Protein AF-A0A7C5I9Y1-F1 (afdb_monomer_lite)

Secondary structure (DSSP, 8-state):
--HHHHHHHHHHHHHHTT-PPP--TT--HHHHHHHHHHHHHHTT-HHHHHHHHTTS-PPP-SHHHHHHHHHHHHHTT-TTHHHHHHHHTTT-HHHHHHHHHHHHHHTT-HHHHHHHHHHHHHHTTT-TT--HHHHHHHHHHHHHHHHH-HHHHHHHHHHHSSPPGGGTTHHHHHHHHHHHHHHTTTSS-HHHHHHTT-SS---SHHHHHHHHHHHHHTT-TTHHHHHHHHHHHHHHSPPP--S--

Sequence (245 aa):
MDFDRVSDAMATAAVADDTSPDILDRMTPSQRARAQALEAFGDDRLLEAIFHWKKQEQAPRTPVEVAMMAEGLAEAGDQAAVEYAQRLGAWEPGEADLVMGRLLARSGKEGEAVDYLVKAFKRFRDDPWALPCMMRRGLTLVYELSLRDSKLAARLYEAVAAPYAVNVLDNYRQEVAAAVATASKGAIPCAEAYGAMEPDPPWRLDFLKARADCYAQTEDLRVVAAVDDLLTYLAAEPTKFAAGL

Radius of gyration: 20.63 Å; chains: 1; bounding box: 52×47×55 Å

Structure (mmCIF, N/CA/C/O backbone):
data_AF-A0A7C5I9Y1-F1
#
_entry.id   AF-A0A7C5I9Y1-F1
#
loop_
_atom_site.group_PDB
_atom_site.id
_atom_site.type_symbol
_atom_site.label_atom_id
_atom_site.label_alt_id
_atom_site.label_comp_id
_atom_site.label_asym_id
_atom_site.label_entity_id
_atom_site.label_seq_id
_atom_site.pdbx_PDB_ins_code
_atom_site.Cartn_x
_atom_site.Cartn_y
_atom_site.Cartn_z
_atom_site.occupancy
_atom_site.B_iso_or_equiv
_atom_site.auth_seq_id
_atom_site.auth_comp_id
_atom_site.auth_asym_id
_atom_site.auth_atom_id
_atom_site.pdbx_PDB_model_num
ATOM 1 N N . MET A 1 1 ? 30.155 -15.892 -20.247 1.00 58.19 1 MET A N 1
ATOM 2 C CA . MET A 1 1 ? 29.200 -15.423 -19.225 1.00 58.19 1 MET A CA 1
ATOM 3 C C . MET A 1 1 ? 28.978 -13.948 -19.485 1.00 58.19 1 MET A C 1
ATOM 5 O O . MET A 1 1 ? 29.961 -13.235 -19.631 1.00 58.19 1 MET A O 1
ATOM 9 N N . ASP A 1 2 ? 27.728 -13.533 -19.658 1.00 78.50 2 ASP A N 1
ATOM 10 C CA . ASP A 1 2 ? 27.370 -12.134 -19.901 1.00 78.50 2 ASP A CA 1
ATOM 11 C C . ASP A 1 2 ? 27.235 -11.428 -18.543 1.00 78.50 2 ASP A C 1
ATOM 13 O O . ASP A 1 2 ? 26.229 -11.587 -17.852 1.00 78.50 2 ASP A O 1
ATOM 17 N N . PHE A 1 3 ? 28.295 -10.736 -18.119 1.00 73.06 3 PHE A N 1
ATOM 18 C CA . PHE A 1 3 ? 28.343 -10.057 -16.819 1.00 73.06 3 PHE A CA 1
ATOM 19 C C . PHE A 1 3 ? 27.379 -8.872 -16.730 1.00 73.06 3 PHE A C 1
ATOM 21 O O . PHE A 1 3 ? 26.963 -8.518 -15.626 1.00 73.06 3 PHE A O 1
ATOM 28 N N . ASP A 1 4 ? 26.984 -8.301 -17.867 1.00 71.06 4 ASP A N 1
ATOM 29 C CA . ASP A 1 4 ? 26.009 -7.217 -17.899 1.00 71.06 4 ASP A CA 1
ATOM 30 C C . ASP A 1 4 ? 24.629 -7.746 -17.527 1.00 71.06 4 ASP A C 1
ATOM 32 O O . ASP A 1 4 ? 23.942 -7.176 -16.680 1.00 71.06 4 ASP A O 1
ATOM 36 N N . ARG A 1 5 ? 24.279 -8.914 -18.071 1.00 77.38 5 ARG A N 1
ATOM 37 C CA . ARG A 1 5 ? 23.043 -9.617 -17.730 1.00 77.38 5 ARG A CA 1
ATOM 38 C C . ARG A 1 5 ? 22.997 -10.079 -16.271 1.00 77.38 5 ARG A C 1
ATOM 40 O O . ARG A 1 5 ? 21.920 -10.105 -15.683 1.00 77.38 5 ARG A O 1
ATOM 47 N N . VAL A 1 6 ? 24.141 -10.436 -15.681 1.00 81.62 6 VAL A N 1
ATOM 48 C CA . VAL A 1 6 ? 24.222 -10.773 -14.247 1.00 81.62 6 VAL A CA 1
ATOM 49 C C . VAL A 1 6 ? 23.946 -9.542 -13.387 1.00 81.62 6 VAL A C 1
ATOM 51 O O . VAL A 1 6 ? 23.170 -9.629 -12.442 1.00 81.62 6 VAL A O 1
ATOM 54 N N . SER A 1 7 ? 24.529 -8.392 -13.735 1.00 77.75 7 SER A N 1
ATOM 55 C CA . SER A 1 7 ? 24.309 -7.147 -12.992 1.00 77.75 7 SER A CA 1
ATOM 56 C C . SER A 1 7 ? 22.843 -6.710 -13.011 1.00 77.75 7 SER A C 1
ATOM 58 O O . SER A 1 7 ? 22.322 -6.297 -11.979 1.00 77.75 7 SER A O 1
ATOM 60 N N . ASP A 1 8 ? 22.171 -6.835 -14.160 1.00 80.56 8 ASP A N 1
ATOM 61 C CA . ASP A 1 8 ? 20.738 -6.540 -14.276 1.00 80.56 8 ASP A CA 1
ATOM 62 C C . ASP A 1 8 ? 19.898 -7.481 -13.395 1.00 80.56 8 ASP A C 1
ATOM 64 O O . ASP A 1 8 ? 19.004 -7.040 -12.677 1.00 80.56 8 ASP A O 1
ATOM 68 N N . ALA A 1 9 ? 20.211 -8.783 -13.415 1.00 84.69 9 ALA A N 1
ATOM 69 C CA . ALA A 1 9 ? 19.496 -9.779 -12.621 1.00 84.69 9 ALA A CA 1
ATOM 70 C C . ALA A 1 9 ? 19.651 -9.534 -11.111 1.00 84.69 9 ALA A C 1
ATOM 72 O O . ALA A 1 9 ? 18.675 -9.652 -10.372 1.00 84.69 9 ALA A O 1
ATOM 73 N N . MET A 1 10 ? 20.847 -9.139 -10.659 1.00 85.81 10 MET A N 1
ATOM 74 C CA . MET A 1 10 ? 21.089 -8.775 -9.259 1.00 85.81 10 MET A CA 1
ATOM 75 C C . MET A 1 10 ? 20.245 -7.573 -8.827 1.00 85.81 10 MET A C 1
ATOM 77 O O . MET A 1 10 ? 19.667 -7.607 -7.747 1.00 85.81 10 MET A O 1
ATOM 81 N N . ALA A 1 11 ? 20.112 -6.550 -9.678 1.00 87.19 11 ALA A N 1
ATOM 82 C CA . ALA A 1 11 ? 19.278 -5.393 -9.360 1.00 87.19 11 ALA A CA 1
ATOM 83 C C . ALA A 1 11 ? 17.794 -5.773 -9.222 1.00 87.19 11 ALA A C 1
ATOM 85 O O . ALA A 1 11 ? 17.107 -5.293 -8.326 1.00 87.19 11 ALA A O 1
ATOM 86 N N . THR A 1 12 ? 17.298 -6.670 -10.079 1.00 89.62 12 THR A N 1
ATOM 87 C CA . THR A 1 12 ? 15.911 -7.154 -9.979 1.00 89.62 12 THR A CA 1
ATOM 88 C C . THR A 1 12 ? 15.681 -8.047 -8.762 1.00 89.62 12 THR A C 1
ATOM 90 O O . THR A 1 12 ? 14.618 -7.968 -8.157 1.00 89.62 12 THR A O 1
ATOM 93 N N . ALA A 1 13 ? 16.671 -8.865 -8.389 1.00 88.69 13 ALA A N 1
ATOM 94 C CA . ALA A 1 13 ? 16.604 -9.704 -7.196 1.00 88.69 13 ALA A CA 1
ATOM 95 C C . ALA A 1 13 ? 16.577 -8.854 -5.922 1.00 88.69 13 ALA A C 1
ATOM 97 O O . ALA A 1 13 ? 15.744 -9.101 -5.062 1.00 88.69 13 ALA A O 1
ATOM 98 N N . ALA A 1 14 ? 17.397 -7.798 -5.854 1.00 90.12 14 ALA A N 1
ATOM 99 C CA . ALA A 1 14 ? 17.403 -6.877 -4.721 1.00 90.12 14 ALA A CA 1
ATOM 100 C C . ALA A 1 14 ? 16.002 -6.307 -4.445 1.00 90.12 14 ALA A C 1
ATOM 102 O O . ALA A 1 14 ? 15.515 -6.398 -3.322 1.00 90.12 14 ALA A O 1
ATOM 103 N N . VAL A 1 15 ? 15.314 -5.818 -5.483 1.00 90.94 15 VAL A N 1
ATOM 104 C CA . VAL A 1 15 ? 13.942 -5.298 -5.359 1.00 90.94 15 VAL A CA 1
ATOM 105 C C . VAL A 1 15 ? 12.949 -6.378 -4.923 1.00 90.94 15 VAL A C 1
ATOM 107 O O . VAL A 1 15 ? 12.073 -6.098 -4.108 1.00 90.94 15 VAL A O 1
ATOM 110 N N . ALA A 1 16 ? 13.059 -7.598 -5.460 1.00 88.25 16 ALA A N 1
ATOM 111 C CA . ALA A 1 16 ? 12.196 -8.711 -5.058 1.00 88.25 16 ALA A CA 1
ATOM 112 C C . ALA A 1 16 ? 12.394 -9.088 -3.578 1.00 88.25 16 ALA A C 1
ATOM 114 O O . ALA A 1 16 ? 11.425 -9.409 -2.895 1.00 88.25 16 ALA A O 1
ATOM 115 N N . ASP A 1 17 ? 13.624 -8.959 -3.081 1.00 87.19 17 ASP A N 1
ATOM 116 C CA . ASP A 1 17 ? 14.000 -9.171 -1.682 1.00 87.19 17 ASP A CA 1
ATOM 117 C C . ASP A 1 17 ? 13.723 -7.939 -0.785 1.00 87.19 17 ASP A C 1
ATOM 119 O O . ASP A 1 17 ? 14.137 -7.918 0.373 1.00 87.19 17 ASP A O 1
ATOM 123 N N . ASP A 1 18 ? 13.024 -6.914 -1.296 1.00 86.38 18 ASP A N 1
ATOM 124 C CA . ASP A 1 18 ? 12.717 -5.647 -0.602 1.00 86.38 18 ASP A CA 1
ATOM 125 C C . ASP A 1 18 ? 13.983 -4.885 -0.146 1.00 86.38 18 ASP A C 1
ATOM 127 O O . ASP A 1 18 ? 14.039 -4.287 0.929 1.00 86.38 18 ASP A O 1
ATOM 131 N N . THR A 1 19 ? 15.028 -4.916 -0.982 1.00 89.00 19 THR A N 1
ATOM 132 C CA . THR A 1 19 ? 16.310 -4.221 -0.785 1.00 89.00 19 THR A CA 1
ATOM 133 C C . THR A 1 19 ? 16.664 -3.319 -1.969 1.00 89.00 19 THR A C 1
ATOM 135 O O . THR A 1 19 ? 16.194 -3.500 -3.095 1.00 89.00 19 THR A O 1
ATOM 138 N N . SER A 1 20 ? 17.519 -2.323 -1.729 1.00 87.62 20 SER A N 1
ATOM 139 C CA . SER A 1 20 ? 17.976 -1.414 -2.782 1.00 87.62 20 SER A CA 1
ATOM 140 C C . SER A 1 20 ? 19.050 -2.076 -3.658 1.00 87.62 20 SER A C 1
ATOM 142 O O . SER A 1 20 ? 19.965 -2.713 -3.132 1.00 87.62 20 SER A O 1
ATOM 144 N N . PRO A 1 21 ? 18.988 -1.922 -4.992 1.00 89.50 21 PRO A N 1
ATOM 145 C CA . PRO A 1 21 ? 20.010 -2.451 -5.884 1.00 89.50 21 PRO A CA 1
ATOM 146 C C . PRO A 1 21 ? 21.318 -1.648 -5.791 1.00 89.50 21 PRO A C 1
ATOM 148 O O . PRO A 1 21 ? 21.308 -0.420 -5.758 1.00 89.50 21 PRO A O 1
ATOM 151 N N . ASP A 1 22 ? 22.463 -2.333 -5.854 1.00 87.12 22 ASP A N 1
ATOM 152 C CA . ASP A 1 22 ? 23.774 -1.677 -5.899 1.00 87.12 22 ASP A CA 1
ATOM 153 C C . ASP A 1 22 ? 24.014 -0.972 -7.246 1.00 87.12 22 ASP A C 1
ATOM 155 O O . ASP A 1 22 ? 24.061 -1.607 -8.305 1.00 87.12 22 ASP A O 1
ATOM 159 N N . ILE A 1 23 ? 24.268 0.338 -7.215 1.00 86.19 23 ILE A N 1
ATOM 160 C CA . ILE A 1 23 ? 24.647 1.124 -8.398 1.00 86.19 23 ILE A CA 1
ATOM 161 C C . ILE A 1 23 ? 26.172 1.271 -8.440 1.00 86.19 23 ILE A C 1
ATOM 163 O O . ILE A 1 23 ? 26.762 2.068 -7.715 1.00 86.19 23 ILE A O 1
ATOM 167 N N . LEU A 1 24 ? 26.829 0.507 -9.316 1.00 84.56 24 LEU A N 1
ATOM 168 C CA . LEU A 1 24 ? 28.293 0.440 -9.383 1.00 84.56 24 LEU A CA 1
ATOM 169 C C . LEU A 1 24 ? 28.882 1.433 -10.393 1.00 84.56 24 LEU A C 1
ATOM 171 O O . LEU A 1 24 ? 28.360 1.611 -11.495 1.00 84.56 24 LEU A O 1
ATOM 175 N N . ASP A 1 25 ? 30.060 1.982 -10.088 1.00 84.81 25 ASP A N 1
ATOM 176 C CA . ASP A 1 25 ? 30.744 2.941 -10.970 1.00 84.81 25 ASP A CA 1
ATOM 177 C C . ASP A 1 25 ? 31.069 2.386 -12.358 1.00 84.81 25 ASP A C 1
ATOM 179 O O . ASP A 1 25 ? 31.005 3.107 -13.352 1.00 84.81 25 ASP A O 1
ATOM 183 N N . ARG A 1 26 ? 31.355 1.083 -12.432 1.00 85.94 26 ARG A N 1
ATOM 184 C CA . ARG A 1 26 ? 31.690 0.366 -13.670 1.00 85.94 26 ARG A CA 1
ATOM 185 C C . ARG A 1 26 ? 30.503 0.119 -14.611 1.00 85.94 26 ARG A C 1
ATOM 187 O O . ARG A 1 26 ? 30.708 -0.458 -15.674 1.00 85.94 26 ARG A O 1
ATOM 194 N N . MET A 1 27 ? 29.277 0.474 -14.220 1.00 87.81 27 MET A N 1
ATOM 195 C CA . MET A 1 27 ? 28.089 0.292 -15.059 1.00 87.81 27 MET A CA 1
ATOM 196 C C . MET A 1 27 ? 28.112 1.226 -16.270 1.00 87.81 27 MET A C 1
ATOM 198 O O . MET A 1 27 ? 28.428 2.413 -16.159 1.00 87.81 27 MET A O 1
ATOM 202 N N . THR A 1 28 ? 27.684 0.713 -17.422 1.00 90.25 28 THR A N 1
ATOM 203 C CA . THR A 1 28 ? 27.363 1.549 -18.586 1.00 90.25 28 THR A CA 1
ATOM 204 C C . THR A 1 28 ? 26.218 2.522 -18.258 1.00 90.25 28 THR A C 1
ATOM 206 O O . THR A 1 28 ? 25.431 2.266 -17.341 1.00 90.25 28 THR A O 1
ATOM 209 N N . PRO A 1 29 ? 26.046 3.619 -19.022 1.00 91.88 29 PRO A N 1
ATOM 210 C CA . PRO A 1 29 ? 24.933 4.547 -18.805 1.00 91.88 29 PRO A CA 1
ATOM 211 C C . PRO A 1 29 ? 23.552 3.874 -18.833 1.00 91.88 29 PRO A C 1
ATOM 213 O O . PRO A 1 29 ? 22.698 4.199 -18.014 1.00 91.88 29 PRO A O 1
ATOM 216 N N . SER A 1 30 ? 23.351 2.896 -19.725 1.00 91.06 30 SER A N 1
ATOM 217 C CA . SER A 1 30 ? 22.096 2.137 -19.823 1.00 91.06 30 SER A CA 1
ATOM 218 C C . SER A 1 30 ? 21.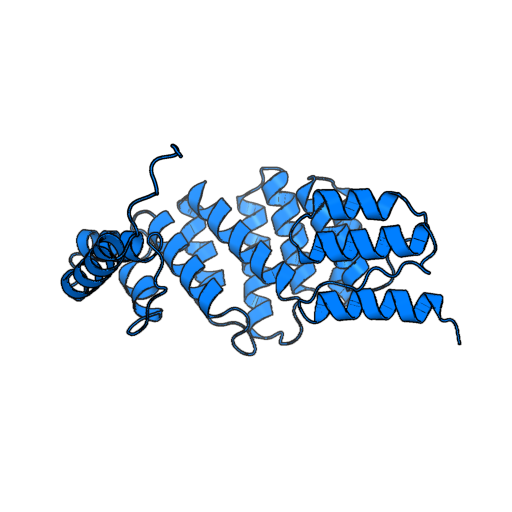855 1.253 -18.592 1.00 91.06 30 SER A C 1
ATOM 220 O O . SER A 1 30 ? 20.768 1.272 -18.018 1.00 91.06 30 SER A O 1
ATOM 222 N N . GLN A 1 31 ? 22.881 0.539 -18.116 1.00 89.62 31 GLN A N 1
ATOM 223 C CA . GLN A 1 31 ? 22.786 -0.250 -16.880 1.00 89.62 31 GLN A CA 1
ATOM 224 C C . GLN A 1 31 ? 22.490 0.630 -15.668 1.00 89.62 31 GLN A C 1
ATOM 226 O O . GLN A 1 31 ? 21.602 0.311 -14.883 1.00 89.62 31 GLN A O 1
ATOM 231 N N . ARG A 1 32 ? 23.180 1.770 -15.556 1.00 92.69 32 ARG A N 1
ATOM 232 C CA . ARG A 1 32 ? 22.962 2.732 -14.476 1.00 92.69 32 ARG A CA 1
ATOM 233 C C . ARG A 1 32 ? 21.530 3.266 -14.484 1.00 92.69 32 ARG A C 1
ATOM 235 O O . ARG A 1 32 ? 20.907 3.310 -13.432 1.00 92.69 32 ARG A O 1
ATOM 242 N N . ALA A 1 33 ? 20.992 3.606 -15.656 1.00 94.56 33 ALA A N 1
ATOM 243 C CA . ALA A 1 33 ? 19.611 4.063 -15.790 1.00 94.56 33 ALA A CA 1
ATOM 244 C C . ALA A 1 33 ? 18.593 3.005 -15.326 1.00 94.56 33 ALA A C 1
ATOM 246 O O . ALA A 1 33 ? 17.628 3.345 -14.648 1.00 94.56 33 ALA A O 1
ATOM 247 N N . ARG A 1 34 ? 18.818 1.720 -15.635 1.00 93.88 34 ARG A N 1
ATOM 248 C CA . ARG A 1 34 ? 17.943 0.631 -15.164 1.00 93.88 34 ARG A CA 1
ATOM 249 C C . ARG A 1 34 ? 18.054 0.390 -13.665 1.00 93.88 34 ARG A C 1
ATOM 251 O O . ARG A 1 34 ? 17.030 0.224 -13.015 1.00 93.88 34 ARG A O 1
ATOM 258 N N . ALA A 1 35 ? 19.266 0.413 -13.115 1.00 93.00 35 ALA A N 1
ATOM 259 C CA . ALA A 1 35 ? 19.469 0.264 -11.677 1.00 93.00 35 ALA A CA 1
ATOM 260 C C . ALA A 1 35 ? 18.805 1.415 -10.897 1.00 93.00 35 ALA A C 1
ATOM 262 O O . ALA A 1 35 ? 18.099 1.159 -9.932 1.00 93.00 35 ALA A O 1
ATOM 263 N N . GLN A 1 36 ? 18.927 2.658 -11.380 1.00 95.81 36 GLN A N 1
ATOM 264 C CA . GLN A 1 36 ? 18.231 3.832 -10.828 1.00 95.81 36 GLN A CA 1
ATOM 265 C C . GLN A 1 36 ? 16.707 3.731 -10.943 1.00 95.81 36 GLN A C 1
ATOM 267 O O . GLN A 1 36 ? 15.987 4.183 -10.058 1.00 95.81 36 GLN A O 1
ATOM 272 N N . ALA A 1 37 ? 16.200 3.147 -12.031 1.00 97.06 37 ALA A N 1
ATOM 273 C CA . ALA A 1 37 ? 14.771 2.905 -12.180 1.00 97.06 37 ALA A CA 1
ATOM 274 C C . ALA A 1 37 ? 14.259 1.888 -11.146 1.00 97.06 37 ALA A C 1
ATOM 276 O O . ALA A 1 37 ? 13.238 2.131 -10.509 1.00 97.06 37 ALA A O 1
ATOM 277 N N . LEU A 1 38 ? 14.988 0.786 -10.949 1.00 95.94 38 LEU A N 1
ATOM 278 C CA . LEU A 1 38 ? 14.642 -0.263 -9.986 1.00 95.94 38 LEU A CA 1
ATOM 279 C C . LEU A 1 38 ? 14.784 0.208 -8.532 1.00 95.94 38 LEU A C 1
ATOM 281 O O . LEU A 1 38 ? 13.923 -0.101 -7.717 1.00 95.94 38 LEU A O 1
ATOM 285 N N . GLU A 1 39 ? 15.810 1.004 -8.224 1.00 95.56 39 GLU A N 1
ATOM 286 C CA . GLU A 1 39 ? 15.954 1.681 -6.928 1.00 95.56 39 GLU A CA 1
ATOM 287 C C . GLU A 1 39 ? 14.745 2.582 -6.658 1.00 95.56 39 GLU A C 1
ATOM 289 O O . GLU A 1 39 ? 14.052 2.412 -5.660 1.00 95.56 39 GLU A O 1
ATOM 294 N N . ALA A 1 40 ? 14.419 3.480 -7.594 1.00 97.12 40 ALA A N 1
ATOM 295 C CA . ALA A 1 40 ? 13.259 4.355 -7.462 1.00 97.12 40 ALA A CA 1
ATOM 296 C C . ALA A 1 40 ? 11.942 3.571 -7.313 1.00 97.12 40 ALA A C 1
ATOM 298 O O . ALA A 1 40 ? 11.050 4.006 -6.592 1.00 97.12 40 ALA A O 1
ATOM 299 N N . PHE A 1 41 ? 11.808 2.417 -7.967 1.00 97.31 41 PHE A N 1
ATOM 300 C CA . PHE A 1 41 ? 10.640 1.548 -7.829 1.00 97.31 41 PHE A CA 1
ATOM 301 C C . PHE A 1 41 ? 10.539 0.874 -6.454 1.00 97.31 41 PHE A C 1
ATOM 303 O O . PHE A 1 41 ? 9.438 0.774 -5.907 1.00 97.31 41 PHE A O 1
ATOM 310 N N . GLY A 1 42 ? 11.668 0.429 -5.896 1.00 94.19 42 GLY A N 1
ATOM 311 C CA . GLY A 1 42 ? 11.743 -0.079 -4.525 1.00 94.19 42 GLY A CA 1
ATOM 312 C C . GLY A 1 42 ? 11.405 0.997 -3.489 1.00 94.19 42 GLY A C 1
ATOM 313 O O . GLY A 1 42 ? 10.659 0.728 -2.555 1.00 94.19 42 GLY A O 1
ATOM 314 N N . ASP A 1 43 ? 11.849 2.235 -3.724 1.00 94.25 43 ASP A N 1
ATOM 315 C CA . ASP A 1 43 ? 11.652 3.393 -2.836 1.00 94.25 43 ASP A CA 1
ATOM 316 C C . ASP A 1 43 ? 10.291 4.104 -3.007 1.00 94.25 43 ASP A C 1
ATOM 318 O O . ASP A 1 43 ? 10.143 5.272 -2.643 1.00 94.25 43 ASP A O 1
ATOM 322 N N . ASP A 1 44 ? 9.302 3.457 -3.625 1.00 95.38 44 ASP A N 1
ATOM 323 C CA . ASP A 1 44 ? 7.964 4.012 -3.898 1.00 95.38 44 ASP A CA 1
ATOM 324 C C . ASP A 1 44 ? 7.932 5.264 -4.814 1.00 95.38 44 ASP A C 1
ATOM 326 O O . ASP A 1 44 ? 6.888 5.897 -5.001 1.00 95.38 44 ASP A O 1
ATOM 330 N N . ARG A 1 45 ? 9.039 5.607 -5.485 1.00 97.31 45 ARG A N 1
ATOM 331 C CA . ARG A 1 45 ? 9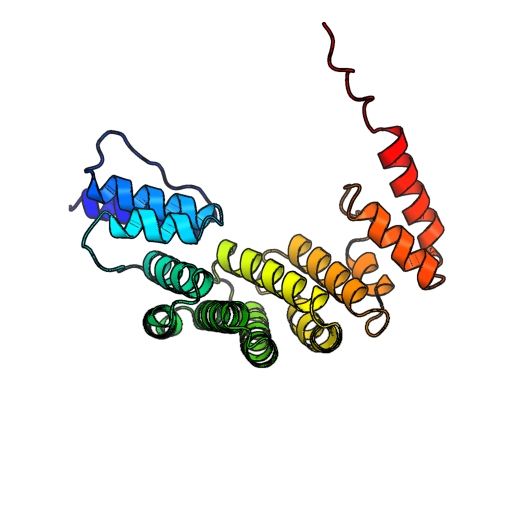.168 6.745 -6.419 1.00 97.31 45 ARG A CA 1
ATOM 332 C C . ARG A 1 45 ? 8.775 6.347 -7.848 1.00 97.31 45 ARG A C 1
ATOM 334 O O . ARG A 1 45 ? 9.549 6.470 -8.797 1.00 97.31 45 ARG A O 1
ATOM 341 N N . LEU A 1 46 ? 7.529 5.902 -8.019 1.00 98.06 46 LEU A N 1
ATOM 342 C CA . LEU A 1 46 ? 7.010 5.289 -9.256 1.00 98.06 46 LEU A CA 1
ATOM 343 C C . LEU A 1 46 ? 7.187 6.137 -10.532 1.00 98.06 46 LEU A C 1
ATOM 345 O O . LEU A 1 46 ? 7.585 5.621 -11.579 1.00 98.06 46 LEU A O 1
ATOM 349 N N . LEU A 1 47 ? 6.918 7.445 -10.461 1.00 98.25 47 LEU A N 1
ATOM 350 C CA . LEU A 1 47 ? 7.080 8.342 -11.614 1.00 98.25 47 LEU A CA 1
ATOM 351 C C . LEU A 1 47 ? 8.558 8.576 -11.965 1.00 98.25 47 LEU A C 1
ATOM 353 O O . LEU A 1 47 ? 8.908 8.758 -13.132 1.00 98.25 47 LEU A O 1
ATOM 357 N N . GLU A 1 48 ? 9.436 8.548 -10.965 1.00 98.38 48 GLU A N 1
ATOM 358 C CA . GLU A 1 48 ? 10.876 8.656 -11.178 1.00 98.38 48 GLU A CA 1
ATOM 359 C C . GLU A 1 48 ? 11.441 7.365 -11.787 1.00 98.38 48 GLU A C 1
ATOM 361 O O . GLU A 1 48 ? 12.281 7.423 -12.687 1.00 98.38 48 GLU A O 1
ATOM 366 N N . ALA A 1 49 ? 10.915 6.205 -11.384 1.00 97.94 49 ALA A N 1
ATOM 367 C CA . ALA A 1 49 ? 11.287 4.913 -11.951 1.00 97.94 49 ALA A CA 1
ATOM 368 C C . ALA A 1 49 ? 11.080 4.880 -13.476 1.00 97.94 49 ALA A C 1
ATOM 370 O O . ALA A 1 49 ? 12.013 4.591 -14.230 1.00 97.94 49 ALA A O 1
ATOM 371 N N . ILE A 1 50 ? 9.896 5.281 -13.962 1.00 97.38 50 ILE A N 1
ATOM 372 C CA . ILE A 1 50 ? 9.630 5.348 -15.412 1.00 97.38 50 ILE A CA 1
ATOM 373 C C . ILE A 1 50 ? 10.463 6.428 -16.113 1.00 97.38 50 ILE A C 1
ATOM 375 O O . ILE A 1 50 ? 10.800 6.273 -17.288 1.00 97.38 50 ILE A O 1
ATOM 379 N N . PHE A 1 51 ? 10.813 7.515 -15.419 1.00 97.44 51 PHE A N 1
ATOM 380 C CA . PHE A 1 51 ? 11.687 8.553 -15.961 1.00 97.44 51 PHE A CA 1
ATOM 381 C C . PHE A 1 51 ? 13.106 8.023 -16.191 1.00 97.44 51 PHE A C 1
ATOM 383 O O . PHE A 1 51 ? 13.659 8.222 -17.274 1.00 97.44 51 PHE A O 1
ATOM 390 N N . HIS A 1 52 ? 13.687 7.318 -15.217 1.00 97.69 52 HIS A N 1
ATOM 391 C CA . HIS A 1 52 ? 15.010 6.707 -15.372 1.00 97.69 52 HIS A CA 1
ATOM 392 C C . HIS A 1 52 ? 14.996 5.581 -16.404 1.00 97.69 52 HIS A C 1
ATOM 394 O O . HIS A 1 52 ? 15.881 5.546 -17.259 1.00 97.69 52 HIS A O 1
ATOM 400 N N . TRP A 1 53 ? 13.965 4.727 -16.414 1.00 96.75 53 TRP A N 1
ATOM 401 C CA . TRP A 1 53 ? 13.868 3.623 -17.375 1.00 96.75 53 TRP A CA 1
ATOM 402 C C . TRP A 1 53 ? 13.855 4.100 -18.832 1.00 96.75 53 TRP A C 1
ATOM 404 O O . TRP A 1 53 ? 14.453 3.465 -19.698 1.00 96.75 53 TRP A O 1
ATOM 414 N N . LYS A 1 54 ? 13.221 5.245 -19.113 1.00 95.75 54 LYS A N 1
ATOM 415 C CA . LYS A 1 54 ? 13.147 5.838 -20.460 1.00 95.75 54 LYS A CA 1
ATOM 416 C C . LYS A 1 54 ? 14.471 6.424 -20.968 1.00 95.75 54 LYS A C 1
ATOM 418 O O . LYS A 1 54 ? 14.546 6.807 -22.131 1.00 95.75 54 LYS A O 1
ATOM 423 N N . LYS A 1 55 ? 15.524 6.490 -20.143 1.00 96.25 55 LYS A N 1
ATOM 424 C CA . LYS A 1 55 ? 16.873 6.925 -20.569 1.00 96.25 55 LYS A CA 1
ATOM 425 C C . LYS A 1 55 ? 17.647 5.840 -21.325 1.00 96.25 55 LYS A C 1
ATOM 427 O O . LYS A 1 55 ? 18.792 6.060 -21.714 1.00 96.25 55 LYS A O 1
ATOM 432 N N . GLN A 1 56 ? 17.042 4.673 -21.508 1.00 93.38 56 GLN A N 1
ATOM 433 C CA . GLN A 1 56 ? 17.581 3.557 -22.269 1.00 93.38 56 GLN A CA 1
ATOM 434 C C . GLN A 1 56 ? 16.479 2.917 -23.133 1.00 93.38 56 GLN A C 1
ATOM 436 O O . GLN A 1 56 ? 15.297 3.170 -22.917 1.00 93.38 56 GLN A O 1
ATOM 441 N N . GLU A 1 57 ? 16.862 2.108 -24.124 1.00 92.00 57 GLU A N 1
ATOM 442 C CA . GLU A 1 57 ? 15.950 1.636 -25.185 1.00 92.00 57 GLU A CA 1
ATOM 443 C C . GLU A 1 57 ? 15.434 0.197 -25.004 1.00 92.00 57 GLU A C 1
ATOM 445 O O . GLU A 1 57 ? 14.552 -0.245 -25.740 1.00 92.00 57 GLU A O 1
ATOM 450 N N . GLN A 1 58 ? 15.971 -0.573 -24.054 1.00 90.19 58 GLN A N 1
ATOM 451 C CA . GLN A 1 58 ? 15.550 -1.957 -23.846 1.00 90.19 58 GLN A CA 1
ATOM 452 C C . GLN A 1 58 ? 14.170 -2.011 -23.185 1.00 90.19 58 GLN A C 1
ATOM 454 O O . GLN A 1 58 ? 13.891 -1.337 -22.189 1.00 90.19 58 GLN A O 1
ATOM 459 N N . ALA A 1 59 ? 13.311 -2.872 -23.729 1.00 92.00 59 ALA A N 1
ATOM 460 C CA . ALA A 1 59 ? 12.035 -3.210 -23.116 1.00 92.00 59 ALA A CA 1
ATOM 461 C C . ALA A 1 59 ? 12.245 -3.941 -21.774 1.00 92.00 59 ALA A C 1
ATOM 463 O O . ALA A 1 59 ? 13.248 -4.645 -21.628 1.00 92.00 59 ALA A O 1
ATOM 464 N N . PRO A 1 60 ? 11.306 -3.832 -20.814 1.00 94.19 60 PRO A N 1
ATOM 465 C CA . PRO A 1 60 ? 11.351 -4.627 -19.589 1.00 94.19 60 PRO A CA 1
ATOM 466 C C . PRO A 1 60 ? 11.193 -6.115 -19.919 1.00 94.19 60 PRO A C 1
ATOM 468 O O . PRO A 1 60 ? 10.326 -6.501 -20.717 1.00 94.19 60 PRO A O 1
ATOM 471 N N . ARG A 1 61 ? 12.048 -6.942 -19.317 1.00 89.19 61 ARG A N 1
ATOM 472 C CA . ARG A 1 61 ? 12.193 -8.379 -19.589 1.00 89.19 61 ARG A CA 1
ATOM 473 C C . ARG A 1 61 ? 11.852 -9.233 -18.377 1.00 89.19 61 ARG A C 1
ATOM 475 O O . ARG A 1 61 ? 11.286 -10.305 -18.561 1.00 89.19 61 ARG A O 1
ATOM 482 N N . THR A 1 62 ? 12.229 -8.803 -17.174 1.00 90.12 62 THR A N 1
ATOM 483 C CA . THR A 1 62 ? 11.955 -9.562 -15.944 1.00 90.12 62 THR A CA 1
ATOM 484 C C . THR A 1 62 ? 10.573 -9.219 -15.378 1.00 90.12 62 THR A C 1
ATOM 486 O O . THR A 1 62 ? 10.063 -8.132 -15.664 1.00 90.12 62 THR A O 1
ATOM 489 N N . PRO A 1 63 ? 9.959 -10.095 -14.558 1.00 91.81 63 PRO A N 1
ATOM 490 C CA . PRO A 1 63 ? 8.697 -9.779 -13.887 1.00 91.81 63 PRO A CA 1
ATOM 491 C C . PRO A 1 63 ? 8.750 -8.462 -13.103 1.00 91.81 63 PRO A C 1
ATOM 493 O O . PRO A 1 63 ? 7.846 -7.647 -13.240 1.00 91.81 63 PRO A O 1
ATOM 496 N N . VAL A 1 64 ? 9.850 -8.191 -12.390 1.00 94.94 64 VAL A N 1
ATOM 497 C CA . VAL A 1 64 ? 10.048 -6.940 -11.635 1.00 94.94 64 VAL A CA 1
ATOM 498 C C . VAL A 1 64 ? 10.138 -5.720 -12.557 1.00 94.94 64 VAL A C 1
ATOM 500 O O . VAL A 1 64 ? 9.501 -4.705 -12.296 1.00 94.94 64 VAL A O 1
ATOM 503 N N . GLU A 1 65 ? 10.879 -5.801 -13.666 1.00 96.00 65 GLU A N 1
ATOM 504 C CA . GLU A 1 65 ? 10.951 -4.700 -14.639 1.00 96.00 65 GLU A CA 1
ATOM 505 C C . GLU A 1 65 ? 9.581 -4.436 -15.290 1.00 96.00 65 GLU A C 1
ATOM 507 O O . GLU A 1 65 ? 9.212 -3.286 -15.542 1.00 96.00 65 GLU A O 1
ATOM 512 N N . VAL A 1 66 ? 8.813 -5.497 -15.566 1.00 97.44 66 VAL A N 1
ATOM 513 C CA . VAL A 1 66 ? 7.449 -5.391 -16.102 1.00 97.44 66 VAL A CA 1
ATOM 514 C C . VAL A 1 66 ? 6.517 -4.774 -15.061 1.00 97.44 66 VAL A C 1
ATOM 516 O O . VAL A 1 66 ? 5.771 -3.864 -15.410 1.00 97.44 66 VAL A O 1
ATOM 519 N N . ALA A 1 67 ? 6.595 -5.206 -13.801 1.00 97.81 67 ALA A N 1
ATOM 520 C CA . ALA A 1 67 ? 5.831 -4.659 -12.686 1.00 97.81 67 ALA A CA 1
ATOM 521 C C . ALA A 1 67 ? 6.115 -3.168 -12.471 1.00 97.81 67 ALA A C 1
ATOM 523 O O . ALA A 1 67 ? 5.180 -2.373 -12.380 1.00 97.81 67 ALA A O 1
ATOM 524 N N . MET A 1 68 ? 7.390 -2.774 -12.504 1.00 98.00 68 MET A N 1
ATOM 525 C CA . MET A 1 68 ? 7.809 -1.377 -12.426 1.00 98.00 68 MET A CA 1
ATOM 526 C C . MET A 1 68 ? 7.173 -0.526 -13.523 1.00 98.00 68 MET A C 1
ATOM 528 O O . MET A 1 68 ? 6.602 0.530 -13.244 1.00 98.00 68 MET A O 1
ATOM 532 N N . MET A 1 69 ? 7.260 -0.977 -14.777 1.00 98.19 69 MET A N 1
ATOM 533 C CA . MET A 1 69 ? 6.662 -0.246 -15.891 1.00 98.19 69 MET A CA 1
ATOM 534 C C . MET A 1 69 ? 5.136 -0.201 -15.784 1.00 98.19 69 MET A C 1
ATOM 536 O O . MET A 1 69 ? 4.548 0.855 -16.011 1.00 98.19 69 MET A O 1
ATOM 540 N N . ALA A 1 70 ? 4.500 -1.310 -15.404 1.00 98.50 70 ALA A N 1
ATOM 541 C CA . ALA A 1 70 ? 3.056 -1.406 -15.237 1.00 98.50 70 ALA A CA 1
ATOM 542 C C . ALA A 1 70 ? 2.546 -0.429 -14.165 1.00 98.50 70 ALA A C 1
ATOM 544 O O . ALA A 1 70 ? 1.677 0.399 -14.438 1.00 98.50 70 ALA A O 1
ATOM 545 N N . GLU A 1 71 ? 3.115 -0.485 -12.960 1.00 98.50 71 GLU A N 1
ATOM 546 C CA . GLU A 1 71 ? 2.663 0.324 -11.830 1.00 98.50 71 GLU A CA 1
ATOM 547 C C . GLU A 1 71 ? 3.019 1.803 -12.002 1.00 98.50 71 GLU A C 1
ATOM 549 O O . GLU A 1 71 ? 2.191 2.667 -11.714 1.00 98.50 71 GLU A O 1
ATOM 554 N N . GLY A 1 72 ? 4.207 2.112 -12.529 1.00 98.50 72 GLY A N 1
ATOM 555 C CA . GLY A 1 72 ? 4.615 3.490 -12.792 1.00 98.50 72 GLY A CA 1
ATOM 556 C C . GLY A 1 72 ? 3.750 4.187 -13.842 1.00 98.50 72 GLY A C 1
ATOM 557 O O . GLY A 1 72 ? 3.361 5.341 -13.654 1.00 98.50 72 GLY A O 1
ATOM 558 N N . LEU A 1 73 ? 3.383 3.488 -14.923 1.00 98.69 73 LEU A N 1
ATOM 559 C CA . LEU A 1 73 ? 2.439 4.013 -15.916 1.00 98.69 73 LEU A CA 1
ATOM 560 C C . LEU A 1 73 ? 1.026 4.157 -15.330 1.00 98.69 73 LEU A C 1
ATOM 562 O O . LEU A 1 73 ? 0.359 5.156 -15.595 1.00 98.69 73 LEU A O 1
ATOM 566 N N . ALA A 1 74 ? 0.586 3.214 -14.491 1.00 98.81 74 ALA A N 1
ATOM 567 C CA . ALA A 1 74 ? -0.703 3.306 -13.811 1.00 98.81 74 ALA A CA 1
ATOM 568 C C . ALA A 1 74 ? -0.770 4.497 -12.846 1.00 98.81 74 ALA A C 1
ATOM 570 O O . ALA A 1 74 ? -1.787 5.188 -12.801 1.00 98.81 74 ALA A O 1
ATOM 571 N N . GLU A 1 75 ? 0.316 4.779 -12.121 1.00 98.56 75 GLU A N 1
ATOM 572 C CA . GLU A 1 75 ? 0.431 5.964 -11.264 1.00 98.56 75 GLU A CA 1
ATOM 573 C C . GLU A 1 75 ? 0.326 7.263 -12.073 1.00 98.56 75 GLU A C 1
ATOM 575 O O . GLU A 1 75 ? -0.321 8.214 -11.640 1.00 98.56 75 GLU A O 1
ATOM 580 N N . ALA A 1 76 ? 0.896 7.283 -13.281 1.00 98.00 76 ALA A N 1
ATOM 581 C CA . ALA A 1 76 ? 0.783 8.405 -14.209 1.00 98.00 76 ALA A CA 1
ATOM 582 C C . ALA A 1 76 ? -0.611 8.537 -14.861 1.00 98.00 76 ALA A C 1
ATOM 584 O O . ALA A 1 76 ? -0.841 9.490 -15.607 1.00 98.00 76 ALA A O 1
ATOM 585 N N . GLY A 1 77 ? -1.531 7.592 -14.626 1.00 98.06 77 GLY A N 1
ATOM 586 C CA . GLY A 1 77 ? -2.822 7.526 -15.317 1.00 98.06 77 GLY A CA 1
ATOM 587 C C . GLY A 1 77 ? -2.710 7.154 -16.803 1.00 98.06 77 GLY A C 1
ATOM 588 O O . GLY A 1 77 ? -3.655 7.361 -17.565 1.00 98.06 77 GLY A O 1
ATOM 589 N N . ASP A 1 78 ? -1.561 6.626 -17.233 1.00 98.25 78 ASP A N 1
ATOM 590 C CA . ASP A 1 78 ? -1.283 6.287 -18.626 1.00 98.25 78 ASP A CA 1
ATOM 591 C C . ASP A 1 78 ? -1.883 4.917 -18.979 1.00 98.25 78 ASP A C 1
ATOM 593 O O . ASP A 1 78 ? -1.565 3.892 -18.372 1.00 98.25 78 ASP A O 1
ATOM 597 N N . GLN A 1 79 ? -2.736 4.882 -20.005 1.00 98.19 79 GLN A N 1
ATOM 598 C CA . GLN A 1 79 ? -3.396 3.657 -20.470 1.00 98.19 79 GLN A CA 1
ATOM 599 C C . GLN A 1 79 ? -2.421 2.618 -21.038 1.00 98.19 79 GLN A C 1
ATOM 601 O O . GLN A 1 79 ? -2.769 1.438 -21.102 1.00 98.19 79 GLN A O 1
ATOM 606 N N . ALA A 1 80 ? -1.186 3.005 -21.378 1.00 97.75 80 ALA A N 1
ATOM 607 C CA . ALA A 1 80 ? -0.130 2.053 -21.716 1.00 97.75 80 ALA A CA 1
ATOM 608 C C . ALA A 1 80 ? 0.142 1.040 -20.584 1.00 97.75 80 ALA A C 1
ATOM 610 O O . ALA A 1 80 ? 0.626 -0.060 -20.850 1.00 97.75 80 ALA A O 1
ATOM 611 N N . ALA A 1 81 ? -0.223 1.360 -19.333 1.00 98.50 81 ALA A N 1
ATOM 612 C CA . ALA A 1 81 ? -0.139 0.438 -18.202 1.00 98.50 81 ALA A CA 1
ATOM 613 C C . ALA A 1 81 ? -0.902 -0.877 -18.428 1.00 98.50 81 ALA A C 1
ATOM 615 O O . ALA A 1 81 ? -0.470 -1.915 -17.933 1.00 98.50 81 ALA A O 1
ATOM 616 N N . VAL A 1 82 ? -2.004 -0.861 -19.190 1.00 98.56 82 VAL A N 1
ATOM 617 C CA . VAL A 1 82 ? -2.863 -2.039 -19.405 1.00 98.56 82 VAL A CA 1
ATOM 618 C C . VAL A 1 82 ? -2.102 -3.177 -20.086 1.00 98.56 82 VAL A C 1
ATOM 620 O O . VAL A 1 82 ? -2.232 -4.330 -19.681 1.00 98.56 82 VAL A O 1
ATOM 623 N N . GLU A 1 83 ? -1.274 -2.871 -21.086 1.00 98.00 83 GLU A N 1
ATOM 624 C CA . GLU A 1 83 ? -0.474 -3.888 -21.780 1.00 98.00 83 GLU A CA 1
ATOM 625 C C . GLU A 1 83 ? 0.545 -4.531 -20.828 1.00 98.00 83 GLU A C 1
ATOM 627 O O . GLU A 1 83 ? 0.695 -5.755 -20.788 1.00 98.00 83 GLU A O 1
ATOM 632 N N . TYR A 1 84 ? 1.213 -3.719 -20.005 1.00 98.19 84 TYR A N 1
ATOM 633 C CA . TYR A 1 84 ? 2.166 -4.223 -19.019 1.00 98.19 84 TYR A CA 1
ATOM 634 C C . TYR A 1 84 ? 1.479 -4.998 -17.889 1.00 98.19 84 TYR A C 1
ATOM 636 O O . TYR A 1 84 ? 2.007 -6.026 -17.475 1.00 98.19 84 TYR A O 1
ATOM 644 N N . ALA A 1 85 ? 0.287 -4.584 -17.448 1.00 98.31 85 ALA A N 1
ATOM 645 C CA . ALA A 1 85 ? -0.517 -5.322 -16.474 1.00 98.31 85 ALA A CA 1
ATOM 646 C C . ALA A 1 85 ? -0.936 -6.699 -17.011 1.00 98.31 85 ALA A C 1
ATOM 648 O O . ALA A 1 85 ? -0.847 -7.696 -16.299 1.00 98.31 85 ALA A O 1
ATOM 649 N N . GLN A 1 86 ? -1.333 -6.787 -18.286 1.00 97.81 86 GLN A N 1
ATOM 650 C CA . GLN A 1 86 ? -1.657 -8.064 -18.932 1.00 97.81 86 GLN A CA 1
ATOM 651 C C . GLN A 1 86 ? -0.443 -8.992 -19.006 1.00 97.81 86 GLN A C 1
ATOM 653 O O . GLN A 1 86 ? -0.562 -10.181 -18.712 1.00 97.81 86 GLN A O 1
ATOM 658 N N . ARG A 1 87 ? 0.729 -8.454 -19.365 1.00 97.31 87 ARG A N 1
ATOM 659 C CA . ARG A 1 87 ? 1.987 -9.215 -19.361 1.00 97.31 87 ARG A CA 1
ATOM 660 C C . ARG A 1 87 ? 2.338 -9.696 -17.956 1.00 97.31 87 ARG A C 1
ATOM 662 O O . ARG A 1 87 ? 2.676 -10.862 -17.798 1.00 97.31 87 ARG A O 1
ATOM 669 N N . LEU A 1 88 ? 2.224 -8.822 -16.956 1.00 96.81 88 LEU A N 1
ATOM 670 C CA . LEU A 1 88 ? 2.487 -9.148 -15.557 1.00 96.81 88 LEU A CA 1
ATOM 671 C C . LEU A 1 88 ? 1.569 -10.267 -15.060 1.00 96.81 88 LEU A C 1
ATOM 673 O O . LEU A 1 88 ? 2.046 -11.211 -14.443 1.00 96.81 88 LEU A O 1
ATOM 677 N N . GLY A 1 89 ? 0.282 -10.217 -15.411 1.00 96.56 89 GLY A N 1
ATOM 678 C CA . GLY A 1 89 ? -0.722 -11.181 -14.960 1.00 96.56 89 GLY A CA 1
ATOM 679 C C . GLY A 1 89 ? -0.517 -12.619 -15.444 1.00 96.56 89 GLY A C 1
ATOM 680 O O . GLY A 1 89 ? -1.187 -13.518 -14.942 1.00 96.56 89 GLY A O 1
ATOM 681 N N . ALA A 1 90 ? 0.400 -12.859 -16.388 1.00 93.69 90 ALA A N 1
ATOM 682 C CA . ALA A 1 90 ? 0.828 -14.209 -16.753 1.00 93.69 90 ALA A CA 1
ATOM 683 C C . ALA A 1 90 ? 1.669 -14.890 -15.656 1.00 93.69 90 ALA A C 1
ATOM 685 O O . ALA A 1 90 ? 1.739 -16.119 -15.631 1.00 93.69 90 ALA A O 1
ATOM 686 N N . TRP A 1 91 ? 2.296 -14.106 -14.777 1.00 91.88 91 TRP A N 1
ATOM 687 C CA . TRP A 1 91 ? 3.131 -14.584 -13.671 1.00 91.88 91 TRP A CA 1
ATOM 688 C C . TRP A 1 91 ? 2.545 -14.180 -12.320 1.00 91.88 91 TRP A C 1
ATOM 690 O O . TRP A 1 91 ? 2.364 -15.035 -11.466 1.00 91.88 91 TRP A O 1
ATOM 700 N N . GLU A 1 92 ? 2.162 -12.909 -12.196 1.00 94.44 92 GLU A N 1
ATOM 701 C CA . GLU A 1 92 ? 1.796 -12.241 -10.945 1.00 94.44 92 GLU A CA 1
ATOM 702 C C . GLU A 1 92 ? 0.383 -11.627 -11.067 1.00 94.44 92 GLU A C 1
ATOM 704 O O . GLU A 1 92 ? 0.205 -10.424 -11.312 1.00 94.44 92 GLU A O 1
ATOM 709 N N . PRO A 1 93 ? -0.684 -12.448 -11.007 1.00 96.69 93 PRO A N 1
ATOM 710 C CA . PRO A 1 93 ? -2.050 -11.978 -11.225 1.00 96.69 93 PRO A CA 1
ATOM 711 C C . PRO A 1 93 ? -2.570 -11.055 -10.110 1.00 96.69 93 PRO A C 1
ATOM 713 O O . PRO A 1 93 ? -3.530 -10.317 -10.346 1.00 96.69 93 PRO A O 1
ATOM 716 N N . GLY A 1 94 ? -2.008 -11.101 -8.897 1.00 97.44 94 GLY A N 1
ATOM 717 C CA . GLY A 1 94 ? -2.364 -10.181 -7.810 1.00 97.44 94 GLY A CA 1
ATOM 718 C C . GLY A 1 94 ? -1.879 -8.757 -8.094 1.00 97.44 94 GLY A C 1
ATOM 719 O O . GLY A 1 94 ? -2.652 -7.801 -8.046 1.00 97.44 94 GLY A O 1
ATOM 720 N N . GLU A 1 95 ? -0.623 -8.632 -8.495 1.00 98.12 95 GLU A N 1
ATOM 721 C CA . GLU A 1 95 ? 0.066 -7.397 -8.850 1.00 98.12 95 GLU A CA 1
ATOM 722 C C . GLU A 1 95 ? -0.555 -6.765 -10.090 1.00 98.12 95 GLU A C 1
ATOM 724 O O . GLU A 1 95 ? -0.766 -5.554 -10.127 1.00 98.12 95 GLU A O 1
ATOM 729 N N . ALA A 1 96 ? -0.918 -7.571 -11.091 1.00 98.62 96 ALA A N 1
ATOM 730 C CA . ALA A 1 96 ? -1.642 -7.081 -12.259 1.00 98.62 96 ALA A CA 1
ATOM 731 C C . ALA A 1 96 ? -2.972 -6.410 -11.872 1.00 98.62 96 ALA A C 1
ATOM 733 O O . ALA A 1 96 ? -3.310 -5.349 -12.401 1.00 98.62 96 ALA A O 1
ATOM 734 N N . ASP A 1 97 ? -3.708 -6.982 -10.915 1.00 98.75 97 ASP A N 1
ATOM 735 C CA . ASP A 1 97 ? -4.926 -6.357 -10.401 1.00 98.75 97 ASP A CA 1
ATOM 736 C C . ASP A 1 97 ? -4.620 -5.093 -9.576 1.00 98.75 97 ASP A C 1
ATOM 738 O O . ASP A 1 97 ? -5.344 -4.109 -9.715 1.00 98.75 97 ASP A O 1
ATOM 742 N N . LEU A 1 98 ? -3.533 -5.050 -8.790 1.00 98.56 98 LEU A N 1
ATOM 743 C CA . LEU A 1 98 ? -3.098 -3.809 -8.127 1.00 98.56 98 LEU A CA 1
ATOM 744 C C . LEU A 1 98 ? -2.823 -2.690 -9.139 1.00 98.56 98 LEU A C 1
ATOM 746 O O . LEU A 1 98 ? -3.266 -1.557 -8.936 1.00 98.56 98 LEU A O 1
ATOM 750 N N . VAL A 1 99 ? -2.139 -3.004 -10.243 1.00 98.81 99 VAL A N 1
ATOM 751 C CA . VAL A 1 99 ? -1.859 -2.048 -11.324 1.00 98.81 99 VAL A CA 1
ATOM 752 C C . VAL A 1 99 ? -3.160 -1.510 -11.918 1.00 98.81 99 VAL A C 1
ATOM 754 O O . VAL A 1 99 ? -3.312 -0.297 -12.069 1.00 98.81 99 VAL A O 1
ATOM 757 N N . MET A 1 100 ? -4.125 -2.385 -12.215 1.00 98.88 100 MET A N 1
ATOM 758 C CA . MET A 1 100 ? -5.427 -1.963 -12.741 1.00 98.88 100 MET A CA 1
ATOM 759 C C . MET A 1 100 ? -6.202 -1.107 -11.734 1.00 98.88 100 MET A C 1
ATOM 761 O O . MET A 1 100 ? -6.757 -0.073 -12.112 1.00 98.88 100 MET A O 1
ATOM 765 N N . GLY A 1 101 ? -6.188 -1.483 -10.452 1.00 98.69 101 GLY A N 1
ATOM 766 C CA . GLY A 1 101 ? -6.772 -0.693 -9.370 1.00 98.69 101 GLY A CA 1
ATOM 767 C C . GLY A 1 101 ? -6.172 0.712 -9.298 1.00 98.69 101 GLY A C 1
ATOM 768 O O . GLY A 1 101 ? -6.907 1.701 -9.278 1.00 98.69 101 GLY A O 1
ATOM 769 N N . ARG A 1 102 ? -4.840 0.822 -9.356 1.00 98.75 102 ARG A N 1
ATOM 770 C CA . ARG A 1 102 ? -4.125 2.106 -9.379 1.00 98.75 102 ARG A CA 1
ATOM 771 C C . ARG A 1 102 ? -4.495 2.947 -10.597 1.00 98.75 102 ARG A C 1
ATOM 773 O O . ARG A 1 102 ? -4.871 4.106 -10.430 1.00 98.75 102 ARG A O 1
ATOM 780 N N . LEU A 1 103 ? -4.462 2.371 -11.799 1.00 98.88 103 LEU A N 1
ATOM 781 C CA . LEU A 1 103 ? -4.798 3.079 -13.039 1.00 98.88 103 LEU A CA 1
ATOM 782 C C . LEU A 1 103 ? -6.215 3.666 -12.981 1.00 98.88 103 LEU A C 1
ATOM 784 O O . LEU A 1 103 ? -6.433 4.829 -13.330 1.00 98.88 103 LEU A O 1
ATOM 788 N N . LEU A 1 104 ? -7.182 2.872 -12.519 1.00 98.75 104 LEU A N 1
ATOM 789 C CA . LEU A 1 104 ? -8.577 3.291 -12.392 1.00 98.75 104 LEU A CA 1
ATOM 790 C C . LEU A 1 104 ? -8.748 4.372 -11.323 1.00 98.75 104 LEU A C 1
ATOM 792 O O . LEU A 1 104 ? -9.438 5.360 -11.573 1.00 98.75 104 LEU A O 1
ATOM 796 N N . ALA A 1 105 ? -8.067 4.246 -10.181 1.00 98.31 105 ALA A N 1
ATOM 797 C CA . ALA A 1 105 ? -8.080 5.262 -9.132 1.00 98.31 105 ALA A CA 1
ATOM 798 C C . ALA A 1 105 ? -7.511 6.600 -9.628 1.00 98.31 105 ALA A C 1
ATOM 800 O O . ALA A 1 105 ? -8.103 7.653 -9.386 1.00 98.31 105 ALA A O 1
ATOM 801 N N . ARG A 1 106 ? -6.398 6.576 -10.373 1.00 98.00 106 ARG A N 1
ATOM 802 C CA . ARG A 1 106 ? -5.802 7.778 -10.985 1.00 98.00 106 ARG A CA 1
ATOM 803 C C . ARG A 1 106 ? -6.644 8.344 -12.133 1.00 98.00 106 ARG A C 1
ATOM 805 O O . ARG A 1 106 ? -6.588 9.539 -12.394 1.00 98.00 106 ARG A O 1
ATOM 812 N N . SER A 1 107 ? -7.500 7.521 -12.737 1.00 96.94 107 SER A N 1
ATOM 813 C CA . SER A 1 107 ? -8.489 7.934 -13.743 1.00 96.94 107 SER A CA 1
ATOM 814 C C . SER A 1 107 ? -9.837 8.382 -13.148 1.00 96.94 107 SER A C 1
ATOM 816 O O . SER A 1 107 ? -10.783 8.613 -13.899 1.00 96.94 107 SER A O 1
ATOM 818 N N . GLY A 1 108 ? -9.964 8.470 -11.817 1.00 96.31 108 GLY A N 1
ATOM 819 C CA . GLY A 1 108 ? -11.195 8.890 -11.131 1.00 96.31 108 GLY A CA 1
ATOM 820 C C . GLY A 1 108 ? -12.311 7.836 -11.081 1.00 96.31 108 GLY A C 1
ATOM 821 O O . GLY A 1 108 ? -13.443 8.151 -10.720 1.00 96.31 108 GLY A O 1
ATOM 822 N N . LYS A 1 109 ? -12.018 6.580 -11.432 1.00 97.50 109 LYS A N 1
ATOM 823 C CA . LYS A 1 109 ? -12.968 5.456 -11.448 1.00 97.50 109 LYS A CA 1
ATOM 824 C C . LYS A 1 109 ? -12.859 4.628 -10.169 1.00 97.50 109 LYS A C 1
ATOM 826 O O . LYS A 1 109 ? -12.519 3.448 -10.195 1.00 97.50 109 LYS A O 1
ATOM 831 N N . GLU A 1 110 ? -13.120 5.261 -9.031 1.00 96.31 110 GLU A N 1
ATOM 832 C CA . GLU A 1 110 ? -12.821 4.693 -7.708 1.00 96.31 110 GLU A CA 1
ATOM 833 C C . GLU A 1 110 ? -13.597 3.402 -7.412 1.00 96.31 110 GLU A C 1
ATOM 835 O O . GLU A 1 110 ? -13.027 2.458 -6.876 1.00 96.31 110 GLU A O 1
ATOM 840 N N . GLY A 1 111 ? -14.864 3.305 -7.827 1.00 96.44 111 GLY A N 1
ATOM 841 C CA . GLY A 1 111 ? -15.652 2.079 -7.654 1.00 96.44 111 GLY A CA 1
ATOM 842 C C . GLY A 1 111 ? -15.038 0.868 -8.367 1.00 96.44 111 GLY A C 1
ATOM 843 O O . GLY A 1 111 ? -14.871 -0.182 -7.752 1.00 96.44 111 GLY A O 1
ATOM 844 N N . GLU A 1 112 ? -14.637 1.040 -9.632 1.00 98.12 112 GLU A N 1
ATOM 845 C CA . GLU A 1 112 ? -13.958 -0.006 -10.409 1.00 98.12 112 GLU A CA 1
ATOM 846 C C . GLU A 1 112 ? -12.562 -0.300 -9.832 1.00 98.12 112 GLU A C 1
ATOM 848 O O . GLU A 1 112 ? -12.141 -1.453 -9.780 1.00 98.12 112 GLU A O 1
ATOM 853 N N . ALA A 1 113 ? -11.849 0.722 -9.344 1.00 98.50 113 ALA A N 1
ATOM 854 C CA . ALA A 1 113 ? -10.557 0.541 -8.688 1.00 98.50 113 ALA A CA 1
ATOM 855 C C . ALA A 1 113 ? -10.662 -0.384 -7.466 1.00 98.50 113 ALA A C 1
ATOM 857 O O . ALA A 1 113 ? -9.847 -1.294 -7.303 1.00 98.50 113 ALA A O 1
ATOM 858 N N . VAL A 1 114 ? -11.694 -0.196 -6.636 1.00 98.44 114 VAL A N 1
ATOM 859 C CA . VAL A 1 114 ? -11.956 -1.049 -5.468 1.00 98.44 114 VAL A CA 1
ATOM 860 C C . VAL A 1 114 ? -12.216 -2.497 -5.875 1.00 98.44 114 VAL A C 1
ATOM 862 O O . VAL A 1 114 ? -11.744 -3.398 -5.187 1.00 98.44 114 VAL A O 1
ATOM 865 N N . ASP A 1 115 ? -12.914 -2.749 -6.986 1.00 98.38 115 ASP A N 1
ATOM 866 C CA . ASP A 1 115 ? -13.154 -4.116 -7.471 1.00 98.38 115 ASP A CA 1
ATOM 867 C C . ASP A 1 115 ? -11.832 -4.863 -7.709 1.00 98.38 115 ASP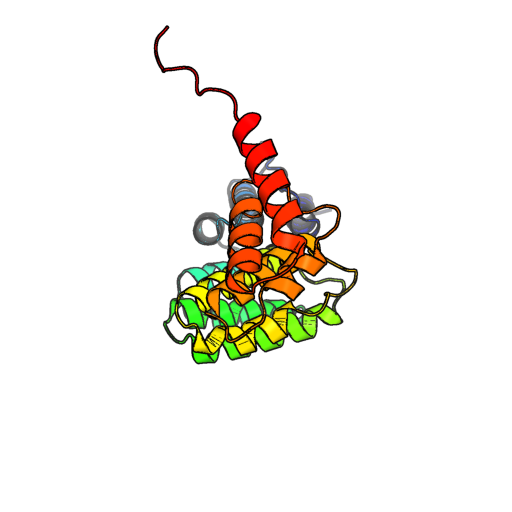 A C 1
ATOM 869 O O . ASP A 1 115 ? -11.667 -6.003 -7.262 1.00 98.38 115 ASP A O 1
ATOM 873 N N . TYR A 1 116 ? -10.866 -4.197 -8.348 1.00 98.69 116 TYR A N 1
ATOM 874 C CA . TYR A 1 116 ? -9.535 -4.750 -8.594 1.00 98.69 116 TYR A CA 1
ATOM 875 C C . TYR A 1 116 ? -8.704 -4.891 -7.315 1.00 98.69 116 TYR A C 1
ATOM 877 O O . TYR A 1 116 ? -8.092 -5.938 -7.111 1.00 98.69 116 TYR A O 1
ATOM 885 N N . LEU A 1 117 ? -8.722 -3.903 -6.415 1.00 98.69 117 LEU A N 1
ATOM 886 C CA . LEU A 1 117 ? -7.997 -3.992 -5.140 1.00 98.69 117 LEU A CA 1
ATOM 887 C C . LEU A 1 117 ? -8.515 -5.139 -4.265 1.00 98.69 117 LEU A C 1
ATOM 889 O O . LEU A 1 117 ? -7.723 -5.915 -3.733 1.00 98.69 117 LEU A O 1
ATOM 893 N N . VAL A 1 118 ? -9.838 -5.303 -4.158 1.00 98.38 118 VAL A N 1
ATOM 894 C CA . VAL A 1 118 ? -10.453 -6.424 -3.426 1.00 98.38 118 VAL A CA 1
ATOM 895 C C . VAL A 1 118 ? -10.000 -7.759 -4.012 1.00 98.38 118 VAL A C 1
ATOM 897 O O . VAL A 1 118 ? -9.689 -8.691 -3.271 1.00 98.38 118 VAL A O 1
ATOM 900 N N . LYS A 1 119 ? -9.952 -7.862 -5.342 1.00 98.25 119 LYS A N 1
ATOM 901 C CA . LYS A 1 119 ? -9.518 -9.071 -6.041 1.00 98.25 119 LYS A CA 1
ATOM 902 C C . LYS A 1 119 ? -8.032 -9.366 -5.805 1.00 98.25 119 LYS A C 1
ATOM 904 O O . LYS A 1 119 ? -7.707 -10.509 -5.491 1.00 98.25 119 LYS A O 1
ATOM 909 N N . ALA A 1 120 ? -7.167 -8.352 -5.867 1.00 98.44 120 ALA A N 1
ATOM 910 C CA . ALA A 1 120 ? -5.740 -8.472 -5.570 1.00 98.44 120 ALA A CA 1
ATOM 911 C C . ALA A 1 120 ? -5.496 -8.972 -4.136 1.00 98.44 120 ALA A C 1
ATOM 913 O O . ALA A 1 120 ? -4.897 -10.026 -3.939 1.00 98.44 120 ALA A O 1
ATOM 914 N N . PHE A 1 121 ? -6.054 -8.290 -3.130 1.00 98.38 121 PHE A N 1
ATOM 915 C CA . PHE A 1 121 ? -5.853 -8.655 -1.723 1.00 98.38 121 PHE A CA 1
ATOM 916 C C . PHE A 1 121 ? -6.497 -9.982 -1.324 1.00 98.38 121 PHE A C 1
ATOM 918 O O . PHE A 1 121 ? -6.023 -10.628 -0.393 1.00 98.38 121 PHE A O 1
ATOM 925 N N . LYS A 1 122 ? -7.539 -10.436 -2.032 1.00 97.50 122 LYS A N 1
ATOM 926 C CA . LYS A 1 122 ? -8.045 -11.805 -1.868 1.00 97.50 122 LYS A CA 1
ATOM 927 C C . LYS A 1 122 ? -7.035 -12.845 -2.350 1.00 97.50 122 LYS A C 1
ATOM 929 O O . LYS A 1 122 ? -6.917 -13.872 -1.697 1.00 97.50 122 LYS A O 1
ATOM 934 N N . ARG A 1 123 ? -6.287 -12.582 -3.428 1.00 97.00 123 ARG A N 1
ATOM 935 C CA . ARG A 1 123 ? -5.246 -13.503 -3.921 1.00 97.00 123 ARG A CA 1
ATOM 936 C C . ARG A 1 123 ? -4.018 -13.555 -3.031 1.00 97.00 123 ARG A C 1
ATOM 938 O O . ARG A 1 123 ? -3.527 -14.644 -2.773 1.00 97.00 123 ARG A O 1
ATOM 945 N N . PHE A 1 124 ? -3.578 -12.415 -2.502 1.00 97.88 124 PHE A N 1
ATOM 946 C CA . PHE A 1 124 ? -2.413 -12.368 -1.611 1.00 97.88 124 PHE A CA 1
ATOM 947 C C . PHE A 1 124 ? -2.584 -13.179 -0.317 1.00 97.88 124 PHE A C 1
ATOM 949 O O . PHE A 1 124 ? -1.616 -13.419 0.393 1.00 97.88 124 PHE A O 1
ATOM 956 N N . ARG A 1 125 ? -3.797 -13.649 -0.003 1.00 97.31 125 ARG A N 1
ATOM 957 C CA . ARG A 1 125 ? -4.043 -14.602 1.094 1.00 97.31 125 ARG A CA 1
ATOM 958 C C . ARG A 1 125 ? -3.424 -15.973 0.840 1.00 97.31 125 ARG A C 1
ATOM 960 O O . ARG A 1 125 ? -3.030 -16.631 1.795 1.00 97.31 125 ARG A O 1
ATOM 967 N N . ASP A 1 126 ? -3.308 -16.357 -0.427 1.00 96.50 126 ASP A N 1
ATOM 968 C CA . ASP A 1 126 ? -2.857 -17.683 -0.851 1.00 96.50 126 ASP A CA 1
ATOM 969 C C . ASP A 1 126 ? -1.526 -17.643 -1.623 1.00 96.50 126 ASP A C 1
ATOM 971 O O . ASP A 1 126 ? -0.983 -18.696 -1.956 1.00 96.50 126 ASP A O 1
ATOM 975 N N . ASP A 1 127 ? -0.994 -16.449 -1.905 1.00 95.38 127 ASP A N 1
ATOM 976 C CA . ASP A 1 127 ? 0.214 -16.244 -2.707 1.00 95.38 127 ASP A CA 1
ATOM 977 C C . ASP A 1 127 ? 1.427 -15.848 -1.844 1.00 95.38 127 ASP A C 1
ATOM 979 O O . ASP A 1 127 ? 1.515 -14.699 -1.403 1.00 95.38 127 ASP A O 1
ATOM 983 N N . PRO A 1 128 ? 2.373 -16.771 -1.588 1.00 93.19 128 PRO A N 1
ATOM 984 C CA . PRO A 1 128 ? 3.541 -16.496 -0.759 1.00 93.19 128 PRO A CA 1
ATOM 985 C C . PRO A 1 128 ? 4.681 -15.780 -1.504 1.00 93.19 128 PRO A C 1
ATOM 987 O O . PRO A 1 128 ? 5.723 -15.556 -0.887 1.00 93.19 128 PRO A O 1
ATOM 990 N N . TRP A 1 129 ? 4.530 -15.460 -2.796 1.00 91.75 129 TRP A N 1
ATOM 991 C CA . TRP A 1 129 ? 5.592 -14.866 -3.625 1.00 91.75 129 TRP A CA 1
ATOM 992 C C . TRP A 1 129 ? 5.287 -13.452 -4.126 1.00 91.75 129 TRP A C 1
ATOM 994 O O . TRP A 1 129 ? 6.094 -12.889 -4.866 1.00 91.75 129 TRP A O 1
ATOM 1004 N N . ALA A 1 130 ? 4.175 -12.865 -3.683 1.00 93.44 130 ALA A N 1
ATOM 1005 C CA . ALA A 1 130 ? 3.804 -11.500 -4.025 1.00 93.44 130 ALA A CA 1
ATOM 1006 C C . ALA A 1 130 ? 4.890 -10.480 -3.635 1.00 93.44 130 ALA A C 1
ATOM 1008 O O . ALA A 1 130 ? 5.530 -10.599 -2.586 1.00 93.44 130 ALA A O 1
ATOM 1009 N N . LEU A 1 131 ? 5.067 -9.440 -4.454 1.00 94.00 131 LEU A N 1
ATOM 1010 C CA . LEU A 1 131 ? 6.078 -8.399 -4.247 1.00 94.00 131 LEU A CA 1
ATOM 1011 C C . LEU A 1 131 ? 5.686 -7.482 -3.070 1.00 94.00 131 LEU A C 1
ATOM 1013 O O . LEU A 1 131 ? 4.745 -6.684 -3.206 1.00 94.00 131 LEU A O 1
ATOM 1017 N N . PRO A 1 132 ? 6.419 -7.492 -1.933 1.00 93.94 132 PRO A N 1
ATOM 1018 C CA . PRO A 1 132 ? 6.012 -6.748 -0.738 1.00 93.94 132 PRO A CA 1
ATOM 1019 C C . PRO A 1 132 ? 5.886 -5.238 -0.968 1.00 93.94 132 PRO A C 1
ATOM 1021 O O . PRO A 1 132 ? 4.954 -4.613 -0.461 1.00 93.94 132 PRO A O 1
ATOM 1024 N N . CYS A 1 133 ? 6.764 -4.640 -1.779 1.00 94.19 133 CYS A N 1
ATOM 1025 C CA . CYS A 1 133 ? 6.704 -3.213 -2.099 1.00 94.19 133 CYS A CA 1
ATOM 1026 C C . CYS A 1 133 ? 5.397 -2.830 -2.825 1.00 94.19 133 CYS A C 1
ATOM 1028 O O . CYS A 1 133 ? 4.763 -1.833 -2.476 1.00 94.19 133 CYS A O 1
ATOM 1030 N N . MET A 1 134 ? 4.912 -3.666 -3.751 1.00 97.56 134 MET A N 1
ATOM 1031 C CA . MET A 1 134 ? 3.633 -3.442 -4.432 1.00 97.56 134 MET A CA 1
ATOM 1032 C C . MET A 1 134 ? 2.448 -3.633 -3.485 1.00 97.56 134 MET A C 1
ATOM 1034 O O . MET A 1 134 ? 1.529 -2.813 -3.484 1.00 97.56 134 MET A O 1
ATOM 1038 N N . MET A 1 135 ? 2.475 -4.666 -2.636 1.00 97.69 135 MET A N 1
ATOM 1039 C CA . MET A 1 135 ? 1.435 -4.884 -1.625 1.00 97.69 135 MET A CA 1
ATOM 1040 C C . MET 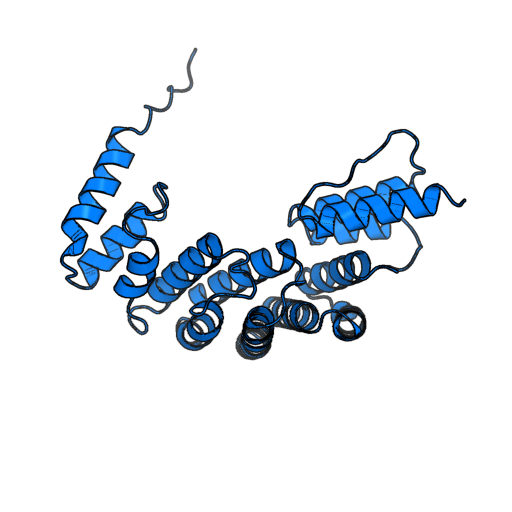A 1 135 ? 1.321 -3.693 -0.668 1.00 97.69 135 MET A C 1
ATOM 1042 O O . MET A 1 135 ? 0.214 -3.219 -0.399 1.00 97.69 135 MET A O 1
ATOM 1046 N N . ARG A 1 136 ? 2.460 -3.172 -0.194 1.00 97.38 136 ARG A N 1
ATOM 1047 C CA . ARG A 1 136 ? 2.538 -1.995 0.681 1.00 97.38 136 ARG A CA 1
ATOM 1048 C C . ARG A 1 136 ? 1.885 -0.782 0.023 1.00 97.38 136 ARG A C 1
ATOM 1050 O O . ARG A 1 136 ? 0.976 -0.190 0.600 1.00 97.38 136 ARG A O 1
ATOM 1057 N N . ARG A 1 137 ? 2.253 -0.467 -1.221 1.00 97.69 137 ARG A N 1
ATOM 1058 C CA . ARG A 1 137 ? 1.643 0.645 -1.968 1.00 97.69 137 ARG A CA 1
ATOM 1059 C C . ARG A 1 137 ? 0.168 0.410 -2.298 1.00 97.69 137 ARG A C 1
ATOM 1061 O O . ARG A 1 137 ? -0.603 1.368 -2.370 1.00 97.69 137 ARG A O 1
ATOM 1068 N N . GLY A 1 138 ? -0.246 -0.840 -2.494 1.00 98.31 138 GLY A N 1
ATOM 1069 C CA . GLY A 1 138 ? -1.651 -1.216 -2.640 1.00 98.31 138 GLY A CA 1
ATOM 1070 C C . GLY A 1 138 ? -2.452 -0.930 -1.368 1.00 98.31 138 GLY A C 1
ATOM 1071 O O . GLY A 1 138 ? -3.542 -0.369 -1.440 1.00 98.31 138 GLY A O 1
ATOM 1072 N N . LEU A 1 139 ? -1.896 -1.256 -0.198 1.00 98.50 139 LEU A N 1
ATOM 1073 C CA . LEU A 1 139 ? -2.492 -0.977 1.111 1.00 98.50 139 LEU A CA 1
ATOM 1074 C C . LEU A 1 139 ? -2.576 0.537 1.370 1.00 98.50 139 LEU A C 1
ATOM 1076 O O . LEU A 1 139 ? -3.586 1.024 1.876 1.00 98.50 139 LEU A O 1
ATOM 1080 N N . THR A 1 140 ? -1.566 1.305 0.949 1.00 97.56 140 THR A N 1
ATOM 1081 C CA . THR A 1 140 ? -1.640 2.774 0.960 1.00 97.56 140 THR A CA 1
ATOM 1082 C C . THR A 1 140 ? -2.808 3.278 0.106 1.00 97.56 140 THR A C 1
ATOM 1084 O O . THR A 1 140 ? -3.597 4.100 0.568 1.00 97.56 140 THR A O 1
ATOM 1087 N N . LEU A 1 141 ? -2.983 2.743 -1.108 1.00 98.25 141 LEU A N 1
ATOM 1088 C CA . LEU A 1 141 ? -4.086 3.126 -1.995 1.00 98.25 141 LEU A CA 1
ATOM 1089 C C . LEU A 1 141 ? -5.464 2.745 -1.423 1.00 98.25 141 LEU A C 1
ATOM 1091 O O . LEU A 1 141 ? -6.421 3.504 -1.569 1.00 98.25 141 LEU A O 1
ATOM 1095 N N . VAL A 1 142 ? -5.573 1.605 -0.732 1.00 98.38 142 VAL A N 1
ATOM 1096 C CA . VAL A 1 142 ? -6.777 1.222 0.027 1.00 98.38 142 VAL A CA 1
ATOM 1097 C C . VAL A 1 142 ? -7.141 2.315 1.032 1.00 98.38 142 VAL A C 1
ATOM 1099 O O . VAL A 1 142 ? -8.291 2.760 1.070 1.00 98.38 142 VAL A O 1
ATOM 1102 N N . TYR A 1 143 ? -6.168 2.778 1.820 1.00 96.56 143 TYR A N 1
ATOM 1103 C CA . TYR A 1 143 ? -6.399 3.849 2.782 1.00 96.56 143 TYR A CA 1
ATOM 1104 C C . TYR A 1 143 ? -6.798 5.162 2.090 1.00 96.56 143 TYR A C 1
ATOM 1106 O O . TYR A 1 143 ? -7.819 5.748 2.459 1.00 96.56 143 TYR A O 1
ATOM 1114 N N . GLU A 1 144 ? -6.082 5.577 1.037 1.00 96.75 144 GLU A N 1
ATOM 1115 C CA . GLU A 1 144 ? -6.413 6.773 0.244 1.00 96.75 144 GLU A CA 1
ATOM 1116 C C . GLU A 1 144 ? -7.874 6.767 -0.228 1.00 96.75 144 GLU A C 1
ATOM 1118 O O . GLU A 1 144 ? -8.586 7.755 -0.050 1.00 96.75 144 GLU A O 1
ATOM 1123 N N . LEU A 1 145 ? -8.335 5.657 -0.813 1.00 97.25 145 LEU A N 1
ATOM 1124 C CA . LEU A 1 145 ? -9.702 5.538 -1.325 1.00 97.25 145 LEU A CA 1
ATOM 1125 C C . LEU A 1 145 ? -10.743 5.518 -0.200 1.00 97.25 145 LEU A C 1
ATOM 1127 O O . LEU A 1 145 ? -11.817 6.101 -0.353 1.00 97.25 145 LEU A O 1
ATOM 1131 N N . SER A 1 146 ? -10.423 4.916 0.950 1.00 95.81 146 SER A N 1
ATOM 1132 C CA . SER A 1 146 ? -11.324 4.899 2.110 1.00 95.81 146 SER A CA 1
ATOM 1133 C C . SER A 1 146 ? -11.589 6.296 2.686 1.00 95.81 146 SER A C 1
ATOM 1135 O O . SER A 1 146 ? -12.694 6.567 3.155 1.00 95.81 146 SER A O 1
ATOM 1137 N N . LEU A 1 147 ? -10.604 7.199 2.609 1.00 93.94 147 LEU A N 1
ATOM 1138 C CA . LEU A 1 147 ? -10.750 8.588 3.049 1.00 93.94 147 LEU A CA 1
ATOM 1139 C C . LEU A 1 147 ? -11.625 9.420 2.105 1.00 93.94 147 LEU A C 1
ATOM 1141 O O . LEU A 1 147 ? -12.286 10.359 2.552 1.00 93.94 147 LEU A O 1
ATOM 1145 N N . ARG A 1 148 ? -11.607 9.107 0.804 1.00 93.69 148 ARG A N 1
ATOM 1146 C CA . ARG A 1 148 ? -12.340 9.864 -0.222 1.00 93.69 148 ARG A CA 1
ATOM 1147 C C . ARG A 1 148 ? -13.827 9.547 -0.223 1.00 93.69 148 ARG A C 1
ATOM 1149 O O . ARG A 1 148 ? -14.640 10.469 -0.277 1.00 93.69 148 ARG A O 1
ATOM 1156 N N . ASP A 1 149 ? -14.181 8.268 -0.119 1.00 91.44 149 ASP A N 1
ATOM 1157 C CA . ASP A 1 149 ? -15.573 7.830 -0.045 1.00 91.44 149 ASP A CA 1
ATOM 1158 C C . ASP A 1 149 ? -15.753 6.741 1.019 1.00 91.44 149 ASP A C 1
ATOM 1160 O O . ASP A 1 149 ? -15.410 5.571 0.831 1.00 91.44 149 ASP A O 1
ATOM 1164 N N . SER A 1 150 ? -16.387 7.116 2.133 1.00 90.44 150 SER A N 1
ATOM 1165 C CA . SER A 1 150 ? -16.675 6.199 3.237 1.00 90.44 150 SER A CA 1
ATOM 1166 C C . SER A 1 150 ? -17.583 5.033 2.825 1.00 90.44 150 SER A C 1
ATOM 1168 O O . SER A 1 150 ? -17.611 4.015 3.513 1.00 90.44 150 SER A O 1
ATOM 1170 N N . LYS A 1 151 ? -18.312 5.129 1.702 1.00 90.75 151 LYS A N 1
ATOM 1171 C CA . LYS A 1 151 ? -19.114 4.015 1.165 1.00 90.75 151 LYS A CA 1
ATOM 1172 C C . LYS A 1 151 ? -18.248 2.880 0.620 1.00 90.75 151 LYS A C 1
ATOM 1174 O O . LYS A 1 151 ? -18.704 1.740 0.575 1.00 90.75 151 LYS A O 1
ATOM 1179 N N . LEU A 1 152 ? -17.007 3.170 0.224 1.00 93.81 152 LEU A N 1
ATOM 1180 C CA . LEU A 1 152 ? -16.049 2.169 -0.249 1.00 93.81 152 LEU A CA 1
ATOM 1181 C C . LEU A 1 152 ? -15.355 1.444 0.913 1.00 93.81 152 LEU A C 1
ATOM 1183 O O . LEU A 1 152 ? -14.884 0.318 0.736 1.00 93.81 152 LEU A O 1
ATOM 1187 N N . ALA A 1 153 ? -15.336 2.052 2.106 1.00 92.81 153 ALA A N 1
ATOM 1188 C CA . ALA A 1 153 ? -14.583 1.572 3.262 1.00 92.81 153 ALA A CA 1
ATOM 1189 C C . ALA A 1 153 ? -14.948 0.139 3.676 1.00 92.81 153 ALA A C 1
ATOM 1191 O O . ALA A 1 153 ? -14.051 -0.641 3.958 1.00 92.81 153 ALA A O 1
ATOM 1192 N N . ALA A 1 154 ? -16.229 -0.250 3.650 1.00 92.94 154 ALA A N 1
ATOM 1193 C CA . ALA A 1 154 ? -16.646 -1.608 4.028 1.00 92.94 154 ALA A CA 1
ATOM 1194 C C . ALA A 1 154 ? -16.028 -2.688 3.124 1.00 92.94 154 ALA A C 1
ATOM 1196 O O . ALA A 1 154 ? -15.489 -3.684 3.604 1.00 92.94 154 ALA A O 1
ATOM 1197 N N . ARG A 1 155 ? -16.056 -2.461 1.806 1.00 95.50 155 ARG A N 1
ATOM 1198 C CA . ARG A 1 155 ? -15.489 -3.390 0.817 1.00 95.50 155 ARG A CA 1
ATOM 1199 C C . ARG A 1 155 ? -13.968 -3.456 0.924 1.00 95.50 155 ARG A C 1
ATOM 1201 O O . ARG A 1 155 ? -13.381 -4.530 0.844 1.00 95.50 155 ARG A O 1
ATOM 1208 N N . LEU A 1 156 ? -13.344 -2.296 1.108 1.00 96.94 156 LEU A N 1
ATOM 1209 C CA . LEU A 1 156 ? -11.903 -2.159 1.278 1.00 96.94 156 LEU A CA 1
ATOM 1210 C C . LEU A 1 156 ? -11.416 -2.811 2.578 1.00 96.94 156 LEU A C 1
ATOM 1212 O O . LEU A 1 156 ? -10.413 -3.515 2.565 1.00 96.94 156 LEU A O 1
ATOM 1216 N N . TYR A 1 157 ? -12.159 -2.657 3.671 1.00 96.75 157 TYR A N 1
ATOM 1217 C CA . TYR A 1 157 ? -11.865 -3.307 4.942 1.00 96.75 157 TYR A CA 1
ATOM 1218 C C . TYR A 1 157 ? -11.949 -4.828 4.833 1.00 96.75 157 TYR A C 1
ATOM 1220 O O . TYR A 1 157 ? -11.019 -5.506 5.249 1.00 96.75 157 TYR A O 1
ATOM 1228 N N . GLU A 1 158 ? -12.993 -5.383 4.204 1.00 94.00 158 GLU A N 1
ATOM 1229 C CA . GLU A 1 158 ? -13.097 -6.837 3.978 1.00 94.00 158 GLU A CA 1
ATOM 1230 C C . GLU A 1 158 ? -11.877 -7.388 3.217 1.00 94.00 158 GLU A C 1
ATOM 1232 O O . GLU A 1 158 ? -11.425 -8.508 3.476 1.00 94.00 158 GLU A O 1
ATOM 1237 N N . ALA A 1 159 ? -11.326 -6.605 2.283 1.00 94.44 159 ALA A N 1
ATOM 1238 C CA . ALA A 1 159 ? -10.143 -6.993 1.525 1.00 94.44 159 ALA A CA 1
ATOM 1239 C C . ALA A 1 159 ? -8.905 -7.127 2.423 1.00 94.44 159 ALA A C 1
ATOM 1241 O O . ALA A 1 159 ? -8.180 -8.115 2.291 1.00 94.44 159 ALA A O 1
ATOM 1242 N N . VAL A 1 160 ? -8.716 -6.190 3.359 1.00 96.44 160 VAL A N 1
ATOM 1243 C CA . VAL A 1 160 ? -7.499 -6.086 4.180 1.00 96.44 160 VAL A CA 1
ATOM 1244 C C . VAL A 1 160 ? -7.630 -6.629 5.604 1.00 96.44 160 VAL A C 1
ATOM 1246 O O . VAL A 1 160 ? -6.632 -6.699 6.310 1.00 96.44 160 VAL A O 1
ATOM 1249 N N . ALA A 1 161 ? -8.823 -7.026 6.056 1.00 94.69 161 ALA A N 1
ATOM 1250 C CA . ALA A 1 161 ? -9.058 -7.476 7.433 1.00 94.69 161 ALA A CA 1
ATOM 1251 C C . ALA A 1 161 ? -8.469 -8.863 7.743 1.00 94.69 161 ALA A C 1
ATOM 1253 O O . ALA A 1 161 ? -8.108 -9.129 8.890 1.00 94.69 161 ALA A O 1
ATOM 1254 N N . ALA A 1 162 ? -8.339 -9.731 6.737 1.00 95.25 162 ALA A N 1
ATOM 1255 C CA . ALA A 1 162 ? -7.741 -11.056 6.891 1.00 95.25 162 ALA A CA 1
ATOM 1256 C C . ALA A 1 162 ? -6.220 -11.023 6.635 1.00 95.25 162 ALA A C 1
ATOM 1258 O O . ALA A 1 162 ? -5.791 -10.270 5.758 1.00 95.25 162 ALA A O 1
ATOM 1259 N N . PRO A 1 163 ? -5.418 -11.847 7.338 1.00 97.38 163 PRO A N 1
ATOM 1260 C CA . PRO A 1 163 ? -3.990 -11.995 7.063 1.00 97.38 163 PRO A CA 1
ATOM 1261 C C . PRO A 1 163 ? -3.699 -12.457 5.630 1.00 97.38 163 PRO A C 1
ATOM 1263 O O . PRO A 1 163 ? -4.512 -13.145 5.005 1.00 97.38 163 PRO A O 1
ATOM 1266 N N . TYR A 1 164 ? -2.513 -12.103 5.139 1.00 97.56 164 TYR A N 1
ATOM 1267 C CA . TYR A 1 164 ? -1.983 -12.572 3.859 1.00 97.56 164 TYR A CA 1
ATOM 1268 C C . TYR A 1 164 ? -1.122 -13.826 4.032 1.00 97.56 164 TYR A C 1
ATOM 1270 O O . TYR A 1 164 ? -0.771 -14.199 5.158 1.00 97.56 164 TYR A O 1
ATOM 1278 N N . ALA A 1 165 ? -0.770 -14.474 2.919 1.00 97.50 165 ALA A N 1
ATOM 1279 C CA . ALA A 1 165 ? 0.139 -15.611 2.922 1.00 97.50 165 ALA A CA 1
ATOM 1280 C C . ALA A 1 165 ? 1.418 -15.259 3.695 1.00 97.50 165 ALA A C 1
ATOM 1282 O O . ALA A 1 165 ? 1.912 -14.133 3.641 1.00 97.50 165 ALA A O 1
ATOM 1283 N N . VAL A 1 166 ? 1.909 -16.223 4.479 1.00 95.56 166 VAL A N 1
ATOM 1284 C CA . VAL A 1 166 ? 3.092 -16.093 5.352 1.00 95.56 166 VAL A CA 1
ATOM 1285 C C . VAL A 1 166 ? 3.080 -14.885 6.312 1.00 95.56 166 VAL A C 1
ATOM 1287 O O . VAL A 1 166 ? 4.123 -14.529 6.852 1.00 95.56 166 VAL A O 1
ATOM 1290 N N . ASN A 1 167 ? 1.911 -14.283 6.577 1.00 96.12 167 ASN A N 1
ATOM 1291 C CA . ASN A 1 167 ? 1.751 -13.044 7.355 1.00 96.12 167 ASN A CA 1
ATOM 1292 C C . ASN A 1 167 ? 2.589 -11.871 6.814 1.00 96.12 167 ASN A C 1
ATOM 1294 O O . ASN A 1 167 ? 3.027 -11.000 7.573 1.00 96.12 167 ASN A O 1
ATOM 1298 N N . VAL A 1 168 ? 2.825 -11.838 5.497 1.00 95.19 168 VAL A N 1
ATOM 1299 C CA . VAL A 1 168 ? 3.568 -10.747 4.863 1.00 95.19 168 VAL A CA 1
ATOM 1300 C C . VAL A 1 168 ? 2.870 -9.410 5.146 1.00 95.19 168 VAL A C 1
ATOM 1302 O O . VAL A 1 168 ? 1.656 -9.274 4.986 1.00 95.19 168 VAL A O 1
ATOM 1305 N N . LEU A 1 169 ? 3.642 -8.425 5.614 1.00 95.50 169 LEU A N 1
ATOM 1306 C CA . LEU A 1 169 ? 3.167 -7.088 5.997 1.00 95.50 169 LEU A CA 1
ATOM 1307 C C . LEU A 1 169 ? 2.072 -7.050 7.082 1.00 95.50 169 LEU A C 1
ATOM 1309 O O . LEU A 1 169 ? 1.347 -6.058 7.138 1.00 95.50 169 LEU A O 1
ATOM 1313 N N . ASP A 1 170 ? 1.928 -8.062 7.949 1.00 95.88 170 ASP A N 1
ATOM 1314 C CA . ASP A 1 170 ? 0.757 -8.134 8.842 1.00 95.88 170 ASP A CA 1
ATOM 1315 C C . ASP A 1 170 ? 0.587 -6.901 9.747 1.00 95.88 170 ASP A C 1
ATOM 1317 O O . ASP A 1 170 ? -0.505 -6.343 9.795 1.00 95.88 170 ASP A O 1
ATOM 1321 N N . ASN A 1 171 ? 1.663 -6.384 10.352 1.00 93.75 171 ASN A N 1
ATOM 1322 C CA . ASN A 1 171 ? 1.592 -5.154 11.157 1.00 93.75 171 ASN A CA 1
ATOM 1323 C C . ASN A 1 171 ? 1.069 -3.965 10.333 1.00 93.75 171 ASN A C 1
ATOM 1325 O O . ASN A 1 171 ? 0.125 -3.286 10.726 1.00 93.75 171 ASN A O 1
ATOM 1329 N N . TYR A 1 172 ? 1.633 -3.750 9.140 1.00 95.69 172 TYR A N 1
ATOM 1330 C CA . TYR A 1 172 ? 1.218 -2.653 8.264 1.00 95.69 172 TYR A CA 1
ATOM 1331 C C . TYR A 1 172 ? -0.227 -2.831 7.768 1.00 95.69 172 TYR A C 1
ATOM 1333 O O . TYR A 1 172 ? -0.994 -1.871 7.698 1.00 95.69 172 TYR A O 1
ATOM 1341 N N . ARG A 1 173 ? -0.635 -4.071 7.479 1.00 97.56 173 ARG A N 1
ATOM 1342 C CA . ARG A 1 173 ? -2.013 -4.423 7.123 1.00 97.56 173 ARG A CA 1
ATOM 1343 C C . ARG A 1 173 ? -2.981 -4.112 8.265 1.00 97.56 173 ARG A C 1
ATOM 1345 O O . ARG A 1 173 ? -4.029 -3.525 8.003 1.00 97.56 173 ARG A O 1
ATOM 1352 N N . GLN A 1 174 ? -2.659 -4.494 9.501 1.00 97.06 174 GLN A N 1
ATOM 1353 C CA . GLN A 1 174 ? -3.494 -4.226 10.675 1.00 97.06 174 GLN A CA 1
ATOM 1354 C C . GLN A 1 174 ? -3.661 -2.720 10.912 1.00 97.06 174 GLN A C 1
ATOM 1356 O O . GLN A 1 174 ? -4.781 -2.253 11.126 1.00 97.06 174 GLN A O 1
ATOM 1361 N N . GLU A 1 175 ? -2.583 -1.944 10.775 1.00 96.19 175 GLU A N 1
ATOM 1362 C CA . GLU A 1 175 ? -2.638 -0.482 10.853 1.00 96.19 175 GLU A CA 1
ATOM 1363 C C . GLU A 1 175 ? -3.559 0.118 9.779 1.00 96.19 175 GLU A C 1
ATOM 1365 O O . GLU A 1 175 ? -4.407 0.962 10.083 1.00 96.19 175 GLU A O 1
ATOM 1370 N N . VAL A 1 176 ? -3.455 -0.347 8.529 1.00 97.31 176 VAL A N 1
ATOM 1371 C CA . VAL A 1 176 ? -4.338 0.094 7.437 1.00 97.31 176 VAL A CA 1
ATOM 1372 C C . VAL A 1 176 ? -5.786 -0.324 7.686 1.00 97.31 176 VAL A C 1
ATOM 1374 O O . VAL A 1 176 ? -6.691 0.481 7.476 1.00 97.31 176 VAL A O 1
ATOM 1377 N N . ALA A 1 177 ? -6.038 -1.537 8.181 1.00 97.38 177 ALA A N 1
ATOM 1378 C CA . ALA A 1 177 ? -7.383 -1.988 8.525 1.00 97.38 177 ALA A CA 1
ATOM 1379 C C . ALA A 1 177 ? -8.016 -1.104 9.616 1.00 97.38 177 ALA A C 1
ATOM 1381 O O . ALA A 1 177 ? -9.173 -0.702 9.478 1.00 97.38 177 ALA A O 1
ATOM 1382 N N . ALA A 1 178 ? -7.259 -0.736 10.656 1.00 96.69 178 ALA A N 1
ATOM 1383 C CA . ALA A 1 178 ? -7.716 0.195 11.688 1.00 96.69 178 ALA A CA 1
ATOM 1384 C C . ALA A 1 178 ? -8.008 1.592 11.118 1.00 96.69 178 ALA A C 1
ATOM 1386 O O . ALA A 1 178 ? -9.065 2.165 11.395 1.00 96.69 178 ALA A O 1
ATOM 1387 N N . ALA A 1 179 ? -7.138 2.105 10.244 1.00 94.75 179 ALA A N 1
ATOM 1388 C CA . ALA A 1 179 ? -7.340 3.392 9.587 1.00 94.75 179 ALA A CA 1
ATOM 1389 C C . ALA A 1 179 ? -8.586 3.405 8.677 1.00 94.75 179 ALA A C 1
ATOM 1391 O O . ALA A 1 179 ? -9.373 4.353 8.717 1.00 94.75 179 ALA A O 1
ATOM 1392 N N . VAL A 1 180 ? -8.822 2.334 7.908 1.00 96.88 180 VAL A N 1
ATOM 1393 C CA . VAL A 1 180 ? -10.034 2.165 7.084 1.00 96.88 180 VAL A CA 1
ATOM 1394 C C . VAL A 1 180 ? -11.284 2.064 7.963 1.00 96.88 180 VAL A C 1
ATOM 1396 O O . VAL A 1 180 ? -12.311 2.668 7.641 1.00 96.88 180 VAL A O 1
ATOM 1399 N N . ALA A 1 181 ? -11.213 1.348 9.090 1.00 96.00 181 ALA A N 1
ATOM 1400 C CA . ALA A 1 181 ? -12.324 1.262 10.035 1.00 96.00 181 ALA A CA 1
ATOM 1401 C C . ALA A 1 181 ? -12.689 2.646 10.594 1.00 96.00 181 ALA A C 1
ATOM 1403 O O . ALA A 1 181 ? -13.864 3.012 10.602 1.00 96.00 181 ALA A O 1
ATOM 1404 N N . THR A 1 182 ? -11.700 3.466 10.958 1.00 93.56 182 THR A N 1
ATOM 1405 C CA . THR A 1 182 ? -11.920 4.868 11.343 1.00 93.56 182 THR A CA 1
ATOM 1406 C C . THR A 1 182 ? -12.521 5.692 10.193 1.00 93.56 182 THR A C 1
ATOM 1408 O O . THR A 1 182 ? -13.510 6.402 10.394 1.00 93.56 182 THR A O 1
ATOM 1411 N N . ALA A 1 183 ? -11.994 5.569 8.969 1.00 92.75 183 ALA A N 1
ATOM 1412 C CA . ALA A 1 183 ? -12.482 6.298 7.791 1.00 92.75 183 ALA A CA 1
ATOM 1413 C C . ALA A 1 183 ? -13.939 5.956 7.416 1.00 92.75 183 ALA A C 1
ATOM 1415 O O . ALA A 1 183 ? -14.642 6.769 6.812 1.00 92.75 183 ALA A O 1
ATOM 1416 N N . SER A 1 184 ? -14.425 4.784 7.834 1.00 92.12 184 SER A N 1
ATOM 1417 C CA . SER A 1 184 ? -15.803 4.335 7.615 1.00 92.12 184 SER A CA 1
ATOM 1418 C C . SER A 1 184 ? -16.868 5.143 8.373 1.00 92.12 184 SER A C 1
ATOM 1420 O O . SER A 1 184 ? -18.060 4.964 8.118 1.00 92.12 184 SER A O 1
ATOM 1422 N N . LYS A 1 185 ? -16.464 6.029 9.301 1.00 88.62 185 LYS A N 1
ATOM 1423 C CA . LYS A 1 185 ? -17.357 6.879 10.113 1.00 88.62 185 LYS A CA 1
ATOM 1424 C C . LYS A 1 185 ? -18.424 6.075 10.869 1.00 88.62 185 LYS A C 1
ATOM 1426 O O . LYS A 1 185 ? -19.597 6.441 10.889 1.00 88.62 185 LYS A O 1
ATOM 1431 N N . GLY A 1 186 ? -17.997 4.969 11.479 1.00 86.75 186 GLY A N 1
ATOM 1432 C CA . GLY A 1 186 ? -18.836 4.114 12.322 1.00 86.75 186 GLY A CA 1
ATOM 1433 C C . GLY A 1 186 ? -19.554 2.984 11.585 1.00 86.75 186 GLY A C 1
ATOM 1434 O O . GLY A 1 186 ? -20.217 2.180 12.233 1.00 86.75 186 GLY A O 1
ATOM 1435 N N . ALA A 1 187 ? -19.408 2.868 10.259 1.00 88.69 187 ALA A N 1
ATOM 1436 C CA . ALA A 1 187 ? -19.914 1.701 9.532 1.00 88.69 187 ALA A CA 1
ATOM 1437 C C . ALA A 1 187 ? -19.148 0.411 9.884 1.00 88.69 187 ALA A C 1
ATOM 1439 O O . ALA A 1 187 ? -19.674 -0.686 9.710 1.00 88.69 187 ALA A O 1
ATOM 1440 N N . ILE A 1 188 ? -17.915 0.547 10.377 1.00 92.44 188 ILE A N 1
ATOM 1441 C CA . ILE A 1 188 ? -17.042 -0.541 10.811 1.00 92.44 188 ILE A CA 1
ATOM 1442 C C . ILE A 1 188 ? -16.593 -0.239 12.246 1.00 92.44 188 ILE A C 1
ATOM 1444 O O . ILE A 1 188 ? -16.093 0.866 12.491 1.00 92.44 188 ILE A O 1
ATOM 1448 N N . PRO A 1 189 ? -16.729 -1.183 13.194 1.00 92.31 189 PRO A N 1
ATOM 1449 C CA . PRO A 1 189 ? -16.229 -1.007 14.553 1.00 92.31 189 PRO A CA 1
ATOM 1450 C C . PRO A 1 189 ? -14.703 -0.841 14.561 1.00 92.31 189 PRO A C 1
ATOM 1452 O O . PRO A 1 189 ? -13.953 -1.793 14.355 1.00 92.31 189 PRO A O 1
ATOM 1455 N N . CYS A 1 190 ? -14.216 0.375 14.816 1.00 95.19 190 CYS A N 1
ATOM 1456 C CA . CYS A 1 190 ? -12.773 0.626 14.864 1.00 95.19 190 CYS A CA 1
ATOM 1457 C C . CYS A 1 190 ? -12.106 -0.033 16.085 1.00 95.19 190 CYS A C 1
ATOM 1459 O O . CYS A 1 190 ? -10.923 -0.362 16.026 1.00 95.19 190 CYS A O 1
ATOM 1461 N N . ALA A 1 191 ? -12.855 -0.279 17.167 1.00 96.12 191 ALA A N 1
ATOM 1462 C CA . ALA A 1 191 ? -12.312 -0.795 18.423 1.00 96.12 191 ALA A CA 1
ATOM 1463 C C . ALA A 1 191 ? -11.735 -2.218 18.295 1.00 96.12 191 ALA A C 1
ATOM 1465 O O . ALA A 1 191 ? -10.736 -2.553 18.932 1.00 96.12 191 ALA A O 1
ATOM 1466 N N . GLU A 1 192 ? -12.335 -3.064 17.458 1.00 94.44 192 GLU A N 1
ATOM 1467 C CA . GLU A 1 192 ? -11.810 -4.405 17.172 1.00 94.44 192 GLU A CA 1
ATOM 1468 C C . GLU A 1 192 ? -10.539 -4.321 16.319 1.00 94.44 192 GLU A C 1
ATOM 1470 O O . GLU A 1 192 ? -9.561 -5.014 16.591 1.00 94.44 192 GLU A O 1
ATOM 1475 N N . ALA A 1 193 ? -10.517 -3.413 15.337 1.00 95.38 193 ALA A N 1
ATOM 1476 C CA . ALA A 1 193 ? -9.371 -3.229 14.454 1.00 95.38 193 ALA A CA 1
ATOM 1477 C C . ALA A 1 193 ? -8.131 -2.698 15.196 1.00 95.38 193 ALA A C 1
ATOM 1479 O O . ALA A 1 193 ? -7.033 -3.199 14.969 1.00 95.38 193 ALA A O 1
ATOM 1480 N N . TYR A 1 194 ? -8.291 -1.742 16.118 1.00 96.88 194 TYR A N 1
ATOM 1481 C CA . TYR A 1 194 ? -7.188 -1.310 16.987 1.00 96.88 194 TYR A CA 1
ATOM 1482 C C . TYR A 1 194 ? -6.786 -2.384 18.003 1.00 96.88 194 TYR A C 1
ATOM 1484 O O . TYR A 1 194 ? -5.599 -2.556 18.269 1.00 96.88 194 TYR A O 1
ATOM 1492 N N . GLY A 1 195 ? -7.757 -3.141 18.523 1.00 95.75 195 GLY A N 1
ATOM 1493 C CA . GLY A 1 195 ? -7.512 -4.224 19.475 1.00 95.75 195 GLY A CA 1
ATOM 1494 C C . GLY A 1 195 ? -6.637 -5.355 18.946 1.00 95.75 195 GLY A C 1
ATOM 1495 O O . GLY A 1 195 ? -5.972 -6.020 19.730 1.00 95.75 195 GLY A O 1
ATOM 1496 N N . ALA A 1 196 ? -6.605 -5.562 17.629 1.00 93.69 196 ALA A N 1
ATOM 1497 C CA . ALA A 1 196 ? -5.787 -6.600 17.005 1.00 93.69 196 ALA A CA 1
ATOM 1498 C C . ALA A 1 196 ? -4.270 -6.390 17.188 1.00 93.69 196 ALA A C 1
ATOM 1500 O O . ALA A 1 196 ? -3.515 -7.349 17.062 1.00 93.69 196 ALA A O 1
ATOM 1501 N N . MET A 1 197 ? -3.841 -5.162 17.500 1.00 95.19 197 MET A N 1
ATOM 1502 C CA . MET A 1 197 ? -2.438 -4.793 17.741 1.00 95.19 197 MET A CA 1
ATOM 1503 C C . MET A 1 197 ? -2.097 -4.690 19.236 1.00 95.19 197 MET A C 1
ATOM 1505 O O . MET A 1 197 ? -1.026 -4.214 19.593 1.00 95.19 197 MET A O 1
ATOM 1509 N N . GLU A 1 198 ? -3.004 -5.093 20.127 1.00 94.19 198 GLU A N 1
ATOM 1510 C CA . GLU A 1 198 ? -2.775 -5.092 21.574 1.00 94.19 198 GLU A CA 1
ATOM 1511 C C . GLU A 1 198 ? -2.282 -6.466 22.060 1.00 94.19 198 GLU A C 1
ATOM 1513 O O . GLU A 1 198 ? -2.653 -7.493 21.486 1.00 94.19 198 GLU A O 1
ATOM 1518 N N . PRO A 1 199 ? -1.450 -6.521 23.121 1.00 94.81 199 PRO A N 1
ATOM 1519 C CA . PRO A 1 199 ? -1.137 -5.455 24.085 1.00 94.81 199 PRO A CA 1
ATOM 1520 C C . PRO A 1 199 ? 0.002 -4.502 23.689 1.00 94.81 199 PRO A C 1
ATOM 1522 O O . PRO A 1 199 ? 0.232 -3.543 24.419 1.00 94.81 199 PRO A O 1
ATOM 1525 N N . ASP A 1 200 ? 0.681 -4.736 22.564 1.00 94.12 200 ASP A N 1
ATOM 1526 C CA . ASP A 1 200 ? 1.895 -4.009 22.161 1.00 94.12 200 ASP A CA 1
ATOM 1527 C C . ASP A 1 200 ? 1.650 -3.108 20.924 1.00 94.12 200 ASP A C 1
ATOM 1529 O O . ASP A 1 200 ? 2.148 -3.399 19.831 1.00 94.12 200 ASP A O 1
ATOM 1533 N N . PRO A 1 201 ? 0.870 -2.014 21.052 1.00 95.62 201 PRO A N 1
ATOM 1534 C CA . PRO A 1 201 ? 0.498 -1.171 19.921 1.00 95.62 201 PRO A CA 1
ATOM 1535 C C . PRO A 1 201 ? 1.708 -0.421 19.335 1.00 95.62 201 PRO A C 1
ATOM 1537 O O . PRO A 1 201 ? 2.643 -0.074 20.064 1.00 95.62 201 PRO A O 1
ATOM 1540 N N . PRO A 1 202 ? 1.665 -0.045 18.042 1.00 95.44 202 PRO A N 1
ATOM 1541 C CA . PRO A 1 202 ? 2.617 0.893 17.458 1.00 95.4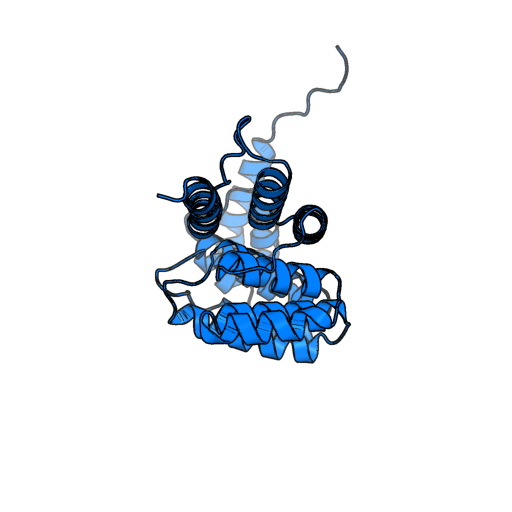4 202 PRO A CA 1
ATOM 1542 C C . PRO A 1 202 ? 2.789 2.174 18.294 1.00 95.44 202 PRO A C 1
ATOM 1544 O O . PRO A 1 202 ? 1.862 2.972 18.460 1.00 95.44 202 PRO A O 1
ATOM 1547 N N . TRP A 1 203 ? 4.010 2.402 18.785 1.00 95.62 203 TRP A N 1
ATOM 1548 C CA . TRP A 1 203 ? 4.341 3.528 19.663 1.00 95.62 203 TRP A CA 1
ATOM 1549 C C . TRP A 1 203 ? 4.640 4.817 18.879 1.00 95.62 203 TRP A C 1
ATOM 1551 O O . TRP A 1 203 ? 5.768 5.313 18.845 1.00 95.62 203 TRP A O 1
ATOM 1561 N N . ARG A 1 204 ? 3.621 5.341 18.193 1.00 95.19 204 ARG A N 1
ATOM 1562 C CA . ARG A 1 204 ? 3.685 6.557 17.362 1.00 95.19 204 ARG A CA 1
ATOM 1563 C C . ARG A 1 204 ? 2.465 7.448 17.601 1.00 95.19 204 ARG A C 1
ATOM 1565 O O . ARG A 1 204 ? 1.357 6.934 17.734 1.00 95.19 204 ARG A O 1
ATOM 1572 N N . LEU A 1 205 ? 2.670 8.772 17.638 1.00 95.06 205 LEU A N 1
ATOM 1573 C CA . LEU A 1 205 ? 1.691 9.778 18.095 1.00 95.06 205 LEU A CA 1
ATOM 1574 C C . LEU A 1 205 ? 0.286 9.624 17.488 1.00 95.06 205 LEU A C 1
ATOM 1576 O O . LEU A 1 205 ? -0.633 9.165 18.149 1.00 95.06 205 LEU A O 1
ATOM 1580 N N . ASP A 1 206 ? 0.115 10.009 16.227 1.00 94.62 206 ASP A N 1
ATOM 1581 C CA . ASP A 1 206 ? -0.198 8.979 15.266 1.00 94.62 206 ASP A CA 1
ATOM 1582 C C . ASP A 1 206 ? -1.346 8.005 15.549 1.00 94.62 206 ASP A C 1
ATOM 1584 O O . ASP A 1 206 ? -2.528 8.333 15.690 1.00 94.62 206 ASP A O 1
ATOM 1588 N N . PHE A 1 207 ? -0.898 6.759 15.638 1.00 96.12 207 PHE A N 1
ATOM 1589 C CA . PHE A 1 207 ? -1.643 5.585 16.026 1.00 96.12 207 PHE A CA 1
ATOM 1590 C C . PHE A 1 207 ? -2.226 5.691 17.439 1.00 96.12 207 PHE A C 1
ATOM 1592 O O . PHE A 1 207 ? -3.409 5.412 17.628 1.00 96.12 207 PHE A O 1
ATOM 1599 N N . LEU A 1 208 ? -1.426 6.107 18.429 1.00 97.69 208 LEU A N 1
ATOM 1600 C CA . LEU A 1 208 ? -1.852 6.169 19.834 1.00 97.69 208 LEU A CA 1
ATOM 1601 C C . LEU A 1 208 ? -3.054 7.097 20.010 1.00 97.69 208 LEU A C 1
ATOM 1603 O O . LEU A 1 208 ? -4.029 6.741 20.672 1.00 97.69 208 LEU A O 1
ATOM 1607 N N . LYS A 1 209 ? -3.013 8.255 19.349 1.00 97.62 209 LYS A N 1
ATOM 1608 C CA . LYS A 1 209 ? -4.110 9.213 19.325 1.00 97.62 209 LYS A CA 1
ATOM 1609 C C . LYS A 1 209 ? -5.345 8.621 18.653 1.00 97.62 209 LYS A C 1
ATOM 1611 O O . LYS A 1 209 ? -6.418 8.650 19.244 1.00 97.62 209 LYS A O 1
ATOM 1616 N N . ALA A 1 210 ? -5.203 8.063 17.451 1.00 96.25 210 ALA A N 1
ATOM 1617 C CA . ALA A 1 210 ? -6.337 7.516 16.708 1.00 96.25 210 ALA A CA 1
ATOM 1618 C C . ALA A 1 210 ? -7.017 6.344 17.446 1.00 96.25 210 ALA A C 1
ATOM 1620 O O . ALA A 1 210 ? -8.246 6.243 17.454 1.00 96.25 210 ALA A O 1
ATOM 1621 N N . ARG A 1 211 ? -6.229 5.506 18.132 1.00 97.81 211 ARG A N 1
ATOM 1622 C CA . ARG A 1 211 ? -6.720 4.431 19.002 1.00 97.81 211 ARG A CA 1
ATOM 1623 C C . ARG A 1 211 ? -7.490 4.970 20.209 1.00 97.81 211 ARG A C 1
ATOM 1625 O O . ARG A 1 211 ? -8.606 4.519 20.456 1.00 97.81 211 ARG A O 1
ATOM 1632 N N . ALA A 1 212 ? -6.922 5.931 20.943 1.00 98.12 212 ALA A N 1
ATOM 1633 C CA . ALA A 1 212 ? -7.588 6.546 22.092 1.00 98.12 212 ALA A CA 1
ATOM 1634 C C . ALA A 1 212 ? -8.899 7.241 21.681 1.00 98.12 212 ALA A C 1
ATOM 1636 O O . ALA A 1 212 ? -9.930 7.046 22.327 1.00 98.12 212 ALA A O 1
ATOM 1637 N N . ASP A 1 213 ? -8.878 7.975 20.563 1.00 97.19 213 ASP A N 1
ATOM 1638 C CA . ASP A 1 213 ? -10.054 8.632 19.988 1.00 97.19 213 ASP A CA 1
ATOM 1639 C C . ASP A 1 213 ? -11.139 7.607 19.614 1.00 97.19 213 ASP A C 1
ATOM 1641 O O . ASP A 1 213 ? -12.315 7.830 19.905 1.00 97.19 213 ASP A O 1
ATOM 1645 N N . CYS A 1 214 ? -10.763 6.479 18.999 1.00 97.19 214 CYS A N 1
ATOM 1646 C CA . CYS A 1 214 ? -11.695 5.403 18.665 1.00 97.19 214 CYS A CA 1
ATOM 1647 C C . CYS A 1 214 ? -12.355 4.816 19.921 1.00 97.19 214 CYS A C 1
ATOM 1649 O O . CYS A 1 214 ? -13.582 4.791 20.000 1.00 97.19 214 CYS A O 1
ATOM 1651 N N . TYR A 1 215 ? -11.568 4.392 20.916 1.00 97.88 215 TYR A N 1
ATOM 1652 C CA . TYR A 1 215 ? -12.116 3.794 22.137 1.00 97.88 215 TYR A CA 1
ATOM 1653 C C . TYR A 1 215 ? -13.006 4.758 22.920 1.00 97.88 215 TYR A C 1
ATOM 1655 O O . TYR A 1 215 ? -14.034 4.339 23.446 1.00 97.88 215 TYR A O 1
ATOM 1663 N N . ALA A 1 216 ? -12.667 6.049 22.955 1.00 96.44 216 ALA A N 1
ATOM 1664 C CA . ALA A 1 216 ? -13.522 7.061 23.566 1.00 96.44 216 ALA A CA 1
ATOM 1665 C C . ALA A 1 216 ? -14.866 7.201 22.832 1.00 96.44 216 ALA A C 1
ATOM 1667 O O . ALA A 1 216 ? -15.913 7.262 23.472 1.00 96.44 216 ALA A O 1
ATOM 1668 N N . GLN A 1 217 ? -14.851 7.226 21.495 1.00 94.56 217 GLN A N 1
ATOM 1669 C CA . GLN A 1 217 ? -16.063 7.350 20.676 1.00 94.56 217 GLN A CA 1
ATOM 1670 C C . GLN A 1 217 ? -16.983 6.131 20.775 1.00 94.56 217 GLN A C 1
ATOM 1672 O O . GLN A 1 217 ? -18.196 6.277 20.643 1.00 94.56 217 GLN A O 1
ATOM 1677 N N . THR A 1 218 ? -16.422 4.939 20.982 1.00 94.31 218 THR A N 1
ATOM 1678 C CA . THR A 1 218 ? -17.182 3.686 21.080 1.00 94.31 218 THR A CA 1
ATOM 1679 C C . THR A 1 218 ? -17.467 3.254 22.517 1.00 94.31 218 THR A C 1
ATOM 1681 O O . THR A 1 218 ? -17.945 2.141 22.712 1.00 94.31 218 THR A O 1
ATOM 1684 N N . GLU A 1 219 ? -17.151 4.092 23.511 1.00 95.06 219 GLU A N 1
ATOM 1685 C CA . GLU A 1 219 ? -17.285 3.776 24.942 1.00 95.06 219 GLU A CA 1
ATOM 1686 C C . GLU A 1 219 ? -16.576 2.460 25.342 1.00 95.06 219 GLU A C 1
ATOM 1688 O O . GLU A 1 219 ? -17.030 1.717 26.213 1.00 95.06 219 GLU A O 1
ATOM 1693 N N . ASP A 1 220 ? -15.444 2.156 24.698 1.00 96.81 220 ASP A N 1
ATOM 1694 C CA . ASP A 1 220 ? -14.660 0.951 24.973 1.00 96.81 220 ASP A CA 1
ATOM 1695 C C . ASP A 1 220 ? -13.824 1.134 26.248 1.00 96.81 220 ASP A C 1
ATOM 1697 O O . ASP A 1 220 ? -13.114 2.128 26.416 1.00 96.81 220 ASP A O 1
ATOM 1701 N N . LEU A 1 221 ? -13.865 0.151 27.152 1.00 97.00 221 LEU A N 1
ATOM 1702 C CA . LEU A 1 221 ? -13.163 0.204 28.440 1.00 97.00 221 LEU A CA 1
ATOM 1703 C C . LEU A 1 221 ? -11.636 0.311 28.296 1.00 97.00 221 LEU A C 1
ATOM 1705 O O . LEU A 1 221 ? -10.967 0.799 29.210 1.00 97.00 221 LEU A O 1
ATOM 1709 N N . ARG A 1 222 ? -11.077 -0.090 27.148 1.00 97.75 222 ARG A N 1
ATOM 1710 C CA . ARG A 1 222 ? -9.647 0.043 26.836 1.00 97.75 222 ARG A CA 1
ATOM 1711 C C . ARG A 1 222 ? -9.203 1.491 26.635 1.00 97.75 222 ARG A C 1
ATOM 1713 O O . ARG A 1 222 ? -8.000 1.746 26.600 1.00 97.75 222 ARG A O 1
ATOM 1720 N N . VAL A 1 223 ? -10.134 2.453 26.588 1.00 98.25 223 VAL A N 1
ATOM 1721 C CA . VAL A 1 223 ? -9.825 3.892 26.528 1.00 98.25 223 VAL A CA 1
ATOM 1722 C C . VAL A 1 223 ? -8.862 4.328 27.634 1.00 98.25 223 VAL A C 1
ATOM 1724 O O . VAL A 1 223 ? -8.001 5.162 27.385 1.00 98.25 223 VAL A O 1
ATOM 1727 N N . VAL A 1 224 ? -8.948 3.735 28.832 1.00 97.62 224 VAL A N 1
ATOM 1728 C CA . VAL A 1 224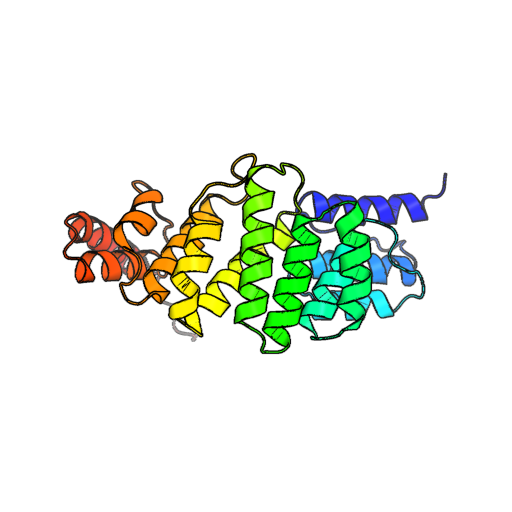 ? -8.074 4.089 29.962 1.00 97.62 224 VAL A CA 1
ATOM 1729 C C . VAL A 1 224 ? -6.610 3.798 29.633 1.00 97.62 224 VAL A C 1
ATOM 1731 O O . VAL A 1 224 ? -5.771 4.682 29.776 1.00 97.62 224 VAL A O 1
ATOM 1734 N N . ALA A 1 225 ? -6.316 2.591 29.142 1.00 97.81 225 ALA A N 1
ATOM 1735 C CA . ALA A 1 225 ? -4.962 2.202 28.754 1.00 97.81 225 ALA A CA 1
ATOM 1736 C C . ALA A 1 225 ? -4.482 2.994 27.528 1.00 97.81 225 ALA A C 1
ATOM 1738 O O . ALA A 1 225 ? -3.372 3.510 27.519 1.00 97.81 225 ALA A O 1
ATOM 1739 N N . ALA A 1 226 ? -5.341 3.172 26.519 1.00 98.19 226 ALA A N 1
ATOM 1740 C CA . ALA A 1 226 ? -4.962 3.908 25.315 1.00 98.19 226 ALA A CA 1
ATOM 1741 C C . ALA A 1 226 ? -4.646 5.390 25.581 1.00 98.19 226 ALA A C 1
ATOM 1743 O O . ALA A 1 226 ? -3.742 5.947 24.956 1.00 98.19 226 ALA A O 1
ATOM 1744 N N . VAL A 1 227 ? -5.371 6.030 26.506 1.00 98.25 227 VAL A N 1
ATOM 1745 C CA . VAL A 1 227 ? -5.083 7.402 26.944 1.00 98.25 227 VAL A CA 1
ATOM 1746 C C . VAL A 1 227 ? -3.789 7.461 27.755 1.00 98.25 227 VAL A C 1
ATOM 1748 O O . VAL A 1 227 ? -3.007 8.385 27.543 1.00 98.25 227 VAL A O 1
ATOM 1751 N N . ASP A 1 228 ? -3.533 6.494 28.640 1.00 98.12 228 ASP A N 1
ATOM 1752 C CA . ASP A 1 228 ? -2.279 6.425 29.406 1.00 98.12 228 ASP A CA 1
ATOM 1753 C C . ASP A 1 228 ? -1.055 6.288 28.485 1.00 98.12 228 ASP A C 1
ATOM 1755 O O . ASP A 1 228 ? -0.082 7.036 28.618 1.00 98.12 228 ASP A O 1
ATOM 1759 N N . ASP A 1 229 ? -1.151 5.429 27.468 1.00 98.06 229 ASP A N 1
ATOM 1760 C CA . ASP A 1 229 ? -0.117 5.268 26.445 1.00 98.06 229 ASP A CA 1
ATOM 1761 C C . ASP A 1 229 ? 0.145 6.581 25.684 1.00 98.06 229 ASP A C 1
ATOM 1763 O O . ASP A 1 229 ? 1.291 7.015 25.534 1.00 98.06 229 ASP A O 1
ATOM 1767 N N . LEU A 1 230 ? -0.917 7.267 25.240 1.00 98.12 230 LEU A N 1
ATOM 1768 C CA . LEU A 1 230 ? -0.805 8.554 24.546 1.00 98.12 230 LEU A CA 1
ATOM 1769 C C . LEU A 1 230 ? -0.162 9.632 25.432 1.00 98.12 230 LEU A C 1
ATOM 1771 O O . LEU A 1 230 ? 0.693 10.388 24.966 1.00 98.12 230 LEU A O 1
ATOM 1775 N N . LEU A 1 231 ? -0.558 9.715 26.703 1.00 97.56 231 LEU A N 1
ATOM 1776 C CA . LEU A 1 231 ? 0.012 10.672 27.653 1.00 97.56 231 LEU A CA 1
ATOM 1777 C C . LEU A 1 231 ? 1.483 10.368 27.942 1.00 97.56 231 LEU A C 1
ATOM 1779 O O . LEU A 1 231 ? 2.292 11.294 28.003 1.00 97.56 231 LEU A O 1
ATOM 1783 N N . THR A 1 232 ? 1.838 9.089 28.056 1.00 97.12 232 THR A N 1
ATOM 1784 C CA . THR A 1 232 ? 3.224 8.646 28.241 1.00 97.12 232 THR A CA 1
ATOM 1785 C C . THR A 1 232 ? 4.088 9.040 27.045 1.00 97.12 232 THR A C 1
ATOM 1787 O O . THR A 1 232 ? 5.176 9.588 27.231 1.00 97.12 232 THR A O 1
ATOM 1790 N N . TYR A 1 233 ? 3.593 8.843 25.819 1.00 96.38 233 TYR A N 1
ATOM 1791 C CA . TYR A 1 233 ? 4.277 9.285 24.602 1.00 96.38 233 TYR A CA 1
ATOM 1792 C C . TYR A 1 233 ? 4.513 10.805 24.604 1.00 96.38 233 TYR A C 1
ATOM 1794 O O . TYR A 1 233 ? 5.640 11.258 24.408 1.00 96.38 233 TYR A O 1
ATOM 1802 N N . LEU A 1 234 ? 3.469 11.598 24.873 1.00 95.56 234 LEU A N 1
ATOM 1803 C CA . LEU A 1 234 ? 3.542 13.065 24.877 1.00 95.56 234 LEU A CA 1
ATOM 1804 C C . LEU A 1 234 ? 4.471 13.613 25.970 1.00 95.56 234 LEU A C 1
ATOM 1806 O O . LEU A 1 234 ? 5.163 14.603 25.747 1.00 95.56 234 LEU A O 1
ATOM 1810 N N . ALA A 1 235 ? 4.515 12.974 27.140 1.00 94.62 235 ALA A N 1
ATOM 1811 C CA . ALA A 1 235 ? 5.410 13.363 28.229 1.00 94.62 235 ALA A CA 1
ATOM 1812 C C . ALA A 1 235 ? 6.892 13.087 27.915 1.00 94.62 235 ALA A C 1
ATOM 1814 O O . ALA A 1 235 ? 7.769 13.745 28.477 1.00 94.62 235 ALA A O 1
ATOM 1815 N N . ALA A 1 236 ? 7.169 12.125 27.032 1.00 92.62 236 ALA A N 1
ATOM 1816 C CA . ALA A 1 236 ? 8.514 11.757 26.605 1.00 92.62 236 ALA A CA 1
ATOM 1817 C C . ALA A 1 236 ? 9.000 12.528 25.363 1.00 92.62 236 ALA A C 1
ATOM 1819 O O . ALA A 1 236 ? 10.176 12.402 25.009 1.00 92.62 236 ALA A O 1
ATOM 1820 N N . GLU A 1 237 ? 8.144 13.317 24.694 1.00 83.25 237 GLU A N 1
ATOM 1821 C CA . GLU A 1 237 ? 8.563 14.105 23.533 1.00 83.25 237 GLU A CA 1
ATOM 1822 C C . GLU A 1 237 ? 9.648 15.120 23.941 1.00 83.25 237 GLU A C 1
ATOM 1824 O O . GLU A 1 237 ? 9.409 15.984 24.792 1.00 83.25 237 GLU A O 1
ATOM 1829 N N . PRO A 1 238 ? 10.854 15.058 23.345 1.00 77.62 238 PRO A N 1
ATOM 1830 C CA . PRO A 1 238 ? 11.902 16.005 23.672 1.00 77.62 238 PRO A CA 1
ATOM 1831 C C . PRO A 1 238 ? 11.462 17.412 23.271 1.00 77.62 238 PRO A C 1
ATOM 1833 O O . PRO A 1 238 ? 11.002 17.644 22.148 1.00 77.62 238 PRO A O 1
ATOM 1836 N N . THR A 1 239 ? 11.652 18.377 24.173 1.00 71.50 239 THR A N 1
ATOM 1837 C CA . THR A 1 239 ? 11.464 19.792 23.859 1.00 71.50 239 THR A CA 1
ATOM 1838 C C . THR A 1 239 ? 12.304 20.115 22.630 1.00 71.50 239 THR A C 1
ATOM 1840 O O . THR A 1 239 ? 13.530 19.984 22.668 1.00 71.50 239 THR A O 1
ATOM 1843 N N . LYS A 1 240 ? 11.660 20.511 21.525 1.00 66.50 240 LYS A N 1
ATOM 1844 C CA . LYS A 1 240 ? 12.379 20.940 20.321 1.00 66.50 240 LYS A CA 1
ATOM 1845 C C . LYS A 1 240 ? 13.384 22.004 20.747 1.00 66.50 240 LYS A C 1
ATOM 1847 O O . LYS A 1 240 ? 12.979 23.013 21.326 1.00 66.50 240 LYS A O 1
ATOM 1852 N N . PHE A 1 241 ? 14.673 21.778 20.487 1.00 62.78 241 PHE A N 1
ATOM 1853 C CA . PHE A 1 241 ? 15.674 22.824 20.661 1.00 62.78 241 PHE A CA 1
ATOM 1854 C C . PHE A 1 241 ? 15.179 24.039 19.880 1.00 62.78 241 PHE A C 1
ATOM 1856 O O . PHE A 1 241 ? 14.983 23.960 18.665 1.00 62.78 241 PHE A O 1
ATOM 1863 N N . ALA A 1 242 ? 14.888 25.134 20.585 1.00 66.25 242 ALA A N 1
ATOM 1864 C CA . ALA A 1 242 ? 14.572 26.387 19.928 1.00 66.25 242 ALA A CA 1
ATOM 1865 C C . ALA A 1 242 ? 15.754 26.706 19.007 1.00 66.25 242 ALA A C 1
ATOM 1867 O O . ALA A 1 242 ? 16.898 26.728 19.460 1.00 66.25 242 ALA A O 1
ATOM 1868 N N . ALA A 1 243 ? 15.489 26.865 17.711 1.00 56.72 243 ALA A N 1
ATOM 1869 C CA . ALA A 1 243 ? 16.507 27.233 16.741 1.00 56.72 243 ALA A CA 1
ATOM 1870 C C . ALA A 1 243 ? 17.159 28.551 17.193 1.00 56.72 243 ALA A C 1
ATOM 1872 O O . ALA A 1 243 ? 16.515 29.599 17.164 1.00 56.72 243 ALA A O 1
ATOM 1873 N N . GLY A 1 244 ? 18.404 28.478 17.665 1.00 58.66 244 GLY A N 1
ATOM 1874 C CA . GLY A 1 244 ? 19.120 29.635 18.192 1.00 58.66 244 GLY A CA 1
ATOM 1875 C C . GLY A 1 244 ? 20.307 29.276 19.080 1.00 58.66 244 GLY A C 1
ATOM 1876 O O . GLY A 1 244 ? 20.252 29.501 20.287 1.00 58.66 244 GLY A O 1
ATOM 1877 N N . LEU A 1 245 ? 21.378 28.768 18.465 1.00 39.69 245 LEU A N 1
ATOM 1878 C CA . LEU A 1 245 ? 22.763 29.018 18.878 1.00 39.69 245 LEU A CA 1
ATOM 1879 C C . LEU A 1 245 ? 23.564 29.419 17.640 1.00 39.69 245 LEU A C 1
ATOM 1881 O O . LEU A 1 245 ? 23.376 28.750 16.598 1.00 39.69 245 LEU A O 1
#

Foldseek 3Di:
DPVLVVLLVQLLVCQLVLHQRDQDPPDDLQSNLQSQLSNCLSVVVLLVSVVSNVVDDDDQDDLSSLLSVLQSCLQVLHPVSLVSLVVNCVPQVLSSLLSVLSSCVNVVNNVVSLVSLLVSLVCQQPDPRDRLSSVLVSLVVLLVSLLVDLVSLVSSLVSLVDAGPVSRCVLSSLLSSLSSQVSNVPPHQSQVSQCVCPPPHPLDLVSLVSNLVSCVVVVNPCNVVSVVSNVVSVVPDDDPDDPDD

pLDDT: mean 93.51, std 7.89, range [39.69, 98.88]